Protein AF-A0A8I2Z084-F1 (afdb_monomer)

InterPro domains:
  IPR010301 Ribosomal RNA processing protein 1 [PF05997]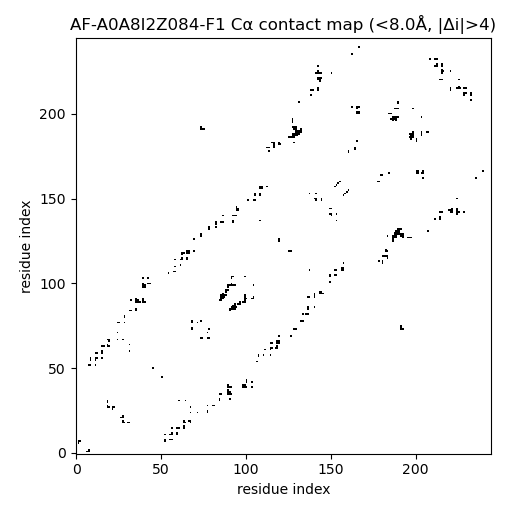 (1-164)
  IPR010301 Ribosomal RNA processing protein 1 [PTHR13026] (1-162)

Mean predicted aligned error: 5.3 Å

Secondary structure (DSSP, 8-state):
----HHHHHHHHHHHHHHHHH-S-HHHHHHHHHHHHHHHHHHGGGS-GGGHHHHHHHHHHHHHHHHHHHHHTTT-HHHHHHHHHHHHSTTSTT-SS-TTS-HHHHHHHHHHHHHHHHHHHHTSSS---EEHHHHHHHHHHHHHH-S-HHHHHHHIIIIIHHHHHHHH--S--TTT--S---HHHHHTEESSSS-SSSPPPHHHHHHHHHHHHHHHHHSTTS-HHHHHHHHHHHHHHHHHHHHHH-

Sequence (245 aa):
MSDKPRVQQDLAQELAELLLTITSIPSSLSFLKGFWITTVREWNGIDRLRMDKYYMLVRRFVNASFRLLIRAQWDNSALQNYTSILTSEGGPLCPTDIRVPAGLTFHLAEIYLEELEKAVSASDSPVLTPILGLLSPFISLAAHTPMNTTYKHLEESLFRPLLAGLRSRTSNPARASGHEYPIVLSNACADAPDAGSPMAPSTLREAMLQKLFAIASAEDTRDSNRRKMYALYKTALEEDEDYVG

Organism: NCBI:txid495285

Foldseek 3Di:
DDPDPVVLLVVLLVVLCVLVVDPDLVVSLVVLLVVLLVCLQCVVVDDPVRVVSVLSSLLNNLLSLLLSCVVVLVDVVSLVSNLCSQQPASHLLPQPHPSNDLVSLLSCLQRNLVSNLVNQVPDPDQHQAQVQSSCVSVLLSLQRHPDPVSVVSNVVRHVVLLLVLLLDDDDDPPPSPGDRSPSCQLRYDNHRPPPVGRDRSVVNSVSNLVVLLVSLPDPNGDPVSSVVSVVSSVVSVVVNVVVVD

Solvent-accessible surface area (backbone atoms only — not comparable to full-atom values): 13439 Å² total; per-residue (Å²): 140,73,89,50,68,67,61,46,52,52,50,27,43,58,62,21,47,52,48,66,71,43,84,50,65,71,57,22,53,53,51,51,40,52,50,36,36,49,47,35,71,47,52,87,75,56,53,77,96,55,42,68,62,53,54,49,30,51,52,34,40,53,23,41,49,44,44,46,37,56,76,52,66,46,35,64,69,59,52,51,50,52,41,45,43,35,40,35,87,49,12,60,42,21,52,83,43,86,68,44,51,66,70,58,38,50,52,48,49,61,44,48,64,60,32,44,30,54,35,57,70,70,44,98,55,94,60,71,34,31,50,55,57,72,42,42,45,58,55,52,25,44,31,49,42,85,46,68,67,59,39,51,48,45,42,64,56,39,49,50,49,51,55,53,57,37,69,64,87,76,98,54,80,90,72,59,93,56,91,78,49,66,68,46,55,64,22,20,29,62,48,59,74,82,74,87,61,56,42,57,41,63,60,48,43,51,52,50,47,51,50,50,49,55,52,34,69,36,90,82,28,36,71,79,34,23,56,51,45,50,47,53,47,50,52,57,50,54,57,50,55,70,70,76,108

Structure (mmCIF, N/CA/C/O backbone):
data_AF-A0A8I2Z084-F1
#
_entry.id   AF-A0A8I2Z084-F1
#
loop_
_atom_site.group_PDB
_atom_site.id
_atom_site.type_symbol
_atom_site.label_atom_id
_atom_site.label_alt_id
_atom_site.label_comp_id
_atom_site.label_asym_id
_atom_site.label_entity_id
_atom_site.label_seq_id
_atom_site.pdbx_PDB_ins_code
_atom_site.Cartn_x
_atom_site.Cartn_y
_atom_site.Cartn_z
_atom_site.occupancy
_atom_site.B_iso_or_equiv
_atom_site.auth_seq_id
_atom_site.auth_comp_id
_atom_site.auth_asym_id
_atom_site.auth_atom_id
_atom_site.pdbx_PDB_model_num
ATOM 1 N N . MET A 1 1 ? 2.719 0.430 -30.398 1.00 62.41 1 MET A N 1
ATOM 2 C CA . MET A 1 1 ? 2.810 1.439 -29.318 1.00 62.41 1 MET A CA 1
ATOM 3 C C . MET A 1 1 ? 2.103 2.694 -29.806 1.00 62.41 1 MET A C 1
ATOM 5 O O . MET A 1 1 ? 2.402 3.117 -30.911 1.00 62.41 1 MET A O 1
ATOM 9 N N . SER A 1 2 ? 1.123 3.210 -29.060 1.00 68.25 2 SER A N 1
ATOM 10 C CA . SER A 1 2 ? 0.393 4.442 -29.402 1.00 68.25 2 SER A CA 1
ATOM 11 C C . SER A 1 2 ? 0.843 5.567 -28.476 1.00 68.25 2 SER A C 1
ATOM 13 O O . SER A 1 2 ? 0.929 5.350 -27.267 1.00 68.25 2 SER A O 1
ATOM 15 N N . ASP A 1 3 ? 1.104 6.753 -29.020 1.00 79.00 3 ASP A N 1
ATOM 16 C CA . ASP A 1 3 ? 1.516 7.939 -28.250 1.00 79.00 3 ASP A CA 1
ATOM 17 C C . ASP A 1 3 ? 0.330 8.807 -27.807 1.00 79.00 3 ASP A C 1
ATOM 19 O O . ASP A 1 3 ? 0.498 9.799 -27.103 1.00 79.00 3 ASP A O 1
ATOM 23 N N . LYS A 1 4 ? -0.897 8.434 -28.192 1.00 86.38 4 LYS A N 1
ATOM 24 C CA . LYS A 1 4 ? -2.109 9.169 -27.814 1.00 86.38 4 LYS A CA 1
ATOM 25 C C . LYS A 1 4 ? -2.469 8.870 -26.349 1.00 86.38 4 LYS A C 1
ATOM 27 O O . LYS A 1 4 ? -2.766 7.707 -26.060 1.00 86.38 4 LYS A O 1
ATOM 32 N N . PRO A 1 5 ? -2.550 9.877 -25.452 1.00 86.31 5 PRO A N 1
ATOM 33 C CA . PRO A 1 5 ? -2.782 9.656 -24.020 1.00 86.31 5 PRO A CA 1
ATOM 34 C C . PRO A 1 5 ? -4.029 8.825 -23.707 1.00 86.31 5 PRO A C 1
ATOM 36 O O . PRO A 1 5 ? -3.972 7.897 -22.908 1.00 86.31 5 PRO A O 1
ATOM 39 N N . ARG A 1 6 ? -5.145 9.093 -24.397 1.00 88.19 6 ARG A N 1
ATOM 40 C CA . ARG A 1 6 ? -6.396 8.344 -24.211 1.00 88.19 6 ARG A CA 1
ATOM 41 C C . ARG A 1 6 ? -6.241 6.856 -24.536 1.00 88.19 6 ARG A C 1
ATOM 43 O O . ARG A 1 6 ? -6.618 6.018 -23.735 1.00 88.19 6 ARG A O 1
ATOM 50 N N . VAL A 1 7 ? -5.593 6.534 -25.656 1.00 90.19 7 VAL A N 1
ATOM 51 C CA . VAL A 1 7 ? -5.351 5.138 -26.065 1.00 90.19 7 VAL A CA 1
ATOM 52 C C . VAL A 1 7 ? -4.452 4.417 -25.057 1.00 90.19 7 VAL A C 1
ATOM 54 O O . VAL A 1 7 ? -4.626 3.229 -24.814 1.00 90.19 7 VAL A O 1
ATOM 57 N N . GLN A 1 8 ? -3.490 5.122 -24.455 1.00 89.50 8 GLN A N 1
ATOM 58 C CA . GLN A 1 8 ? -2.640 4.554 -23.406 1.00 89.50 8 GLN A CA 1
ATOM 59 C C . GLN A 1 8 ? -3.424 4.273 -22.118 1.00 89.50 8 GLN A C 1
ATOM 61 O O . GLN A 1 8 ? -3.192 3.244 -21.488 1.00 89.50 8 GLN A O 1
ATOM 66 N N . GLN A 1 9 ? -4.350 5.158 -21.738 1.00 90.81 9 GLN A N 1
ATOM 67 C CA . GLN A 1 9 ? -5.232 4.953 -20.585 1.00 90.81 9 GLN A CA 1
ATOM 68 C C . GLN A 1 9 ? -6.208 3.795 -20.814 1.00 90.81 9 GLN A C 1
ATOM 70 O O . GLN A 1 9 ? -6.360 2.965 -19.920 1.00 90.81 9 GLN A O 1
ATOM 75 N N . ASP A 1 10 ? -6.808 3.713 -22.004 1.00 93.25 10 ASP A N 1
ATOM 76 C CA . ASP A 1 10 ? -7.718 2.628 -22.387 1.00 93.25 10 ASP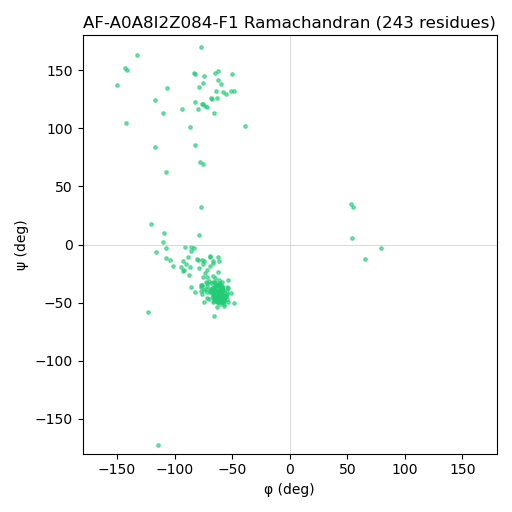 A CA 1
ATOM 77 C C . ASP A 1 10 ? -6.979 1.280 -22.364 1.00 93.25 10 ASP A C 1
ATOM 79 O O . ASP A 1 10 ? -7.427 0.337 -21.718 1.00 93.25 10 ASP A O 1
ATOM 83 N N . LEU A 1 11 ? -5.775 1.209 -22.944 1.00 93.94 11 LEU A N 1
ATOM 84 C CA . LEU A 1 11 ? -4.952 -0.002 -22.901 1.00 93.94 11 LEU A CA 1
ATOM 85 C C . LEU A 1 11 ? -4.554 -0.392 -21.468 1.00 93.94 11 LEU A C 1
ATOM 87 O O . LEU A 1 11 ? -4.575 -1.568 -21.117 1.00 93.94 11 LEU A O 1
ATOM 91 N N . ALA A 1 12 ? -4.175 0.575 -20.627 1.00 95.75 12 ALA A N 1
ATOM 92 C CA . ALA A 1 12 ? -3.860 0.302 -19.225 1.00 95.75 12 ALA A CA 1
ATOM 93 C C . ALA A 1 12 ? -5.077 -0.256 -18.469 1.00 95.75 12 ALA A C 1
ATOM 95 O O . ALA A 1 12 ? -4.914 -1.149 -17.636 1.00 95.75 12 ALA A O 1
ATOM 96 N N . GLN A 1 13 ? -6.280 0.243 -18.777 1.00 96.25 13 GLN A N 1
ATOM 97 C CA . GLN A 1 13 ? -7.529 -0.295 -18.246 1.00 96.25 13 GLN A CA 1
ATOM 98 C C . GLN A 1 13 ? -7.742 -1.734 -18.719 1.00 96.25 13 GLN A C 1
ATOM 100 O O . GLN A 1 13 ? -7.905 -2.617 -17.886 1.00 96.25 13 GLN A O 1
ATOM 105 N N . GLU A 1 14 ? -7.689 -1.984 -20.029 1.00 96.81 14 GLU A N 1
ATOM 106 C CA . GLU A 1 14 ? -7.893 -3.314 -20.617 1.00 96.81 14 GLU A CA 1
ATOM 107 C C . GLU A 1 14 ? -6.947 -4.361 -20.016 1.00 96.81 14 GLU A C 1
ATOM 109 O O . GLU A 1 14 ? -7.381 -5.452 -19.648 1.00 96.81 14 GLU A O 1
ATOM 114 N N . LEU A 1 15 ? -5.664 -4.018 -19.854 1.00 97.31 15 LEU A N 1
ATOM 115 C CA . LEU A 1 15 ? -4.673 -4.912 -19.254 1.00 97.31 15 LEU A CA 1
ATOM 116 C C . LEU A 1 15 ? -4.980 -5.228 -17.787 1.00 97.31 15 LEU A C 1
ATOM 118 O O . LEU A 1 15 ? -4.814 -6.372 -17.368 1.00 97.31 15 LEU A O 1
ATOM 122 N N . ALA A 1 16 ? -5.418 -4.239 -17.007 1.00 97.62 16 ALA A N 1
ATOM 123 C CA . ALA A 1 16 ? -5.767 -4.446 -15.606 1.00 97.62 16 ALA A CA 1
ATOM 124 C C . ALA A 1 16 ? -7.073 -5.245 -15.442 1.00 97.62 16 ALA A C 1
ATOM 126 O O . ALA A 1 16 ? -7.165 -6.083 -14.547 1.00 97.62 16 ALA A O 1
ATOM 127 N N . GLU A 1 17 ? -8.059 -5.050 -16.327 1.00 97.38 17 GLU A N 1
ATOM 128 C CA . GLU A 1 17 ? -9.327 -5.798 -16.320 1.00 97.38 17 GLU A CA 1
ATOM 129 C C . GLU A 1 17 ? -9.133 -7.301 -16.556 1.00 97.38 17 GLU A C 1
ATOM 131 O O . GLU A 1 17 ? -9.947 -8.094 -16.083 1.00 97.38 17 GLU A O 1
ATOM 136 N N . LEU A 1 18 ? -8.032 -7.731 -17.189 1.00 97.25 18 LEU A N 1
ATOM 137 C CA . LEU A 1 18 ? -7.688 -9.158 -17.300 1.00 97.25 18 LEU A CA 1
ATOM 138 C C . LEU A 1 18 ? -7.648 -9.859 -15.933 1.00 97.25 18 LEU A C 1
ATOM 140 O O . LEU A 1 18 ? -7.973 -11.039 -15.826 1.00 97.25 18 LEU A O 1
ATOM 144 N N . LEU A 1 19 ? -7.301 -9.130 -14.869 1.00 96.62 19 LEU A N 1
ATOM 145 C CA . LEU A 1 19 ? -7.317 -9.659 -13.509 1.00 96.62 19 LEU A CA 1
ATOM 146 C C . LEU A 1 19 ? -8.727 -10.092 -13.070 1.00 96.62 19 LEU A C 1
ATOM 148 O O . LEU A 1 19 ? -8.883 -11.065 -12.325 1.00 96.62 19 LEU A O 1
ATOM 152 N N . LEU A 1 20 ? -9.744 -9.370 -13.542 1.00 97.06 20 LEU A N 1
ATOM 153 C CA . LEU A 1 20 ? -11.151 -9.551 -13.201 1.00 97.06 20 LEU A CA 1
ATOM 154 C C . LEU A 1 20 ? -11.877 -10.484 -14.178 1.00 97.06 20 LEU A C 1
ATOM 156 O O . LEU A 1 20 ? -12.860 -11.109 -13.783 1.00 97.06 20 LEU A O 1
ATOM 160 N N . THR A 1 21 ? -11.390 -10.661 -15.409 1.00 97.31 21 THR A N 1
ATOM 161 C CA . THR A 1 21 ? -11.960 -11.648 -16.347 1.00 97.31 21 THR A CA 1
ATOM 162 C C . THR A 1 21 ? -11.638 -13.091 -15.956 1.00 97.31 21 THR A C 1
ATOM 164 O O . THR A 1 21 ? -12.423 -13.998 -16.237 1.00 97.31 21 THR A O 1
ATOM 167 N N . ILE A 1 22 ? -10.517 -13.323 -15.265 1.00 96.94 22 ILE A N 1
ATOM 168 C CA . ILE A 1 22 ? -10.177 -14.630 -14.695 1.00 96.94 22 ILE A CA 1
ATOM 169 C C . ILE A 1 22 ? -11.166 -14.956 -13.562 1.00 96.94 22 ILE A C 1
ATOM 171 O O . ILE A 1 22 ? -11.328 -14.182 -12.617 1.00 96.94 22 ILE A O 1
ATOM 175 N N . THR A 1 23 ? -11.832 -16.110 -13.644 1.00 94.75 23 THR A N 1
ATOM 176 C CA . THR A 1 23 ? -12.874 -16.528 -12.686 1.00 94.75 23 THR A CA 1
ATOM 177 C C . THR A 1 23 ? -12.303 -17.031 -11.359 1.00 94.75 23 THR A C 1
ATOM 179 O O . THR A 1 23 ? -12.864 -16.777 -10.298 1.00 94.75 23 THR A O 1
ATOM 182 N N . SER A 1 24 ? -11.169 -17.730 -11.410 1.00 97.44 24 SER A N 1
ATOM 183 C CA . SER A 1 24 ? -10.479 -18.284 -10.243 1.00 97.44 24 SER A CA 1
ATOM 184 C C . SER A 1 24 ? -9.665 -17.205 -9.522 1.00 97.44 24 SER A C 1
ATOM 186 O O . SER A 1 24 ? -8.684 -16.703 -10.072 1.00 97.44 24 SER A O 1
ATOM 188 N N . ILE A 1 25 ? -10.019 -16.892 -8.268 1.00 97.44 25 ILE A N 1
ATOM 189 C CA . ILE A 1 25 ? -9.275 -15.932 -7.430 1.00 97.44 25 ILE A CA 1
ATOM 190 C C . ILE A 1 25 ? -7.780 -16.303 -7.307 1.00 97.44 25 ILE A C 1
ATOM 192 O O . ILE A 1 25 ? -6.945 -15.430 -7.559 1.00 97.44 25 ILE A O 1
ATOM 196 N N . PRO A 1 26 ? -7.386 -17.566 -7.025 1.00 97.81 26 PRO A N 1
ATOM 197 C CA . PRO A 1 26 ? -5.971 -17.954 -7.004 1.00 97.81 26 PRO A CA 1
ATOM 198 C C . PRO A 1 26 ? -5.240 -17.719 -8.333 1.00 97.81 26 PRO A C 1
ATOM 200 O O . PRO A 1 26 ? -4.069 -17.328 -8.346 1.00 97.81 26 PRO A O 1
ATOM 203 N N . SER A 1 27 ? -5.923 -17.934 -9.461 1.00 98.31 27 SER A N 1
ATOM 204 C CA . SER A 1 27 ? -5.356 -17.709 -10.793 1.00 98.31 27 SER A CA 1
ATOM 205 C C . SER A 1 27 ? -5.200 -16.215 -11.089 1.00 98.31 27 SER A C 1
ATOM 207 O O . SER A 1 27 ? -4.147 -15.813 -11.582 1.00 98.31 27 SER A O 1
ATOM 209 N N . SER A 1 28 ? -6.180 -15.383 -10.716 1.00 98.50 28 SER A N 1
ATOM 210 C CA . SER A 1 28 ? -6.062 -13.920 -10.779 1.00 98.50 28 SER A CA 1
ATOM 211 C C . SER A 1 28 ? -4.876 -13.428 -9.946 1.00 98.50 28 SER A C 1
ATOM 213 O O . SER A 1 28 ? -4.039 -12.678 -10.439 1.00 98.50 28 SER A O 1
ATOM 215 N N . LEU A 1 29 ? -4.733 -13.898 -8.703 1.00 98.50 29 LEU A N 1
ATOM 216 C CA . LEU A 1 29 ? -3.612 -13.516 -7.836 1.00 98.50 29 LEU A CA 1
ATOM 217 C C . LEU A 1 29 ? -2.257 -13.981 -8.396 1.00 98.50 29 LEU A C 1
ATOM 219 O O . LEU A 1 29 ? -1.272 -13.251 -8.317 1.00 98.50 29 LEU A O 1
ATOM 223 N N . SER A 1 30 ? -2.202 -15.146 -9.044 1.00 98.44 30 SER A N 1
ATOM 224 C CA . SER A 1 30 ? -0.991 -15.609 -9.738 1.00 98.44 30 SER A CA 1
ATOM 225 C C . SER A 1 30 ? -0.627 -14.714 -10.929 1.00 98.44 30 SER A C 1
ATOM 227 O O . SER A 1 30 ? 0.546 -14.399 -11.130 1.00 98.44 30 SER A O 1
ATOM 229 N N . PHE A 1 31 ? -1.623 -14.251 -11.690 1.00 98.56 31 PHE A N 1
ATOM 230 C CA . PHE A 1 31 ? -1.423 -13.272 -12.760 1.00 98.56 31 PHE A CA 1
ATOM 231 C C . PHE A 1 31 ? -0.908 -11.934 -12.208 1.00 98.56 31 PHE A C 1
ATOM 233 O O . PHE A 1 31 ? 0.080 -11.397 -12.711 1.00 98.56 31 PHE A O 1
ATOM 240 N N . LEU A 1 32 ? -1.501 -11.445 -11.113 1.00 98.75 32 LEU A N 1
ATOM 241 C CA . LEU A 1 32 ? -1.048 -10.242 -10.413 1.00 98.75 32 LEU A CA 1
ATOM 242 C C . LEU A 1 32 ? 0.401 -10.370 -9.920 1.00 98.75 32 LEU A C 1
ATOM 244 O O . LEU A 1 32 ? 1.187 -9.433 -10.052 1.00 98.75 32 LEU A O 1
ATOM 248 N N . LYS A 1 33 ? 0.783 -11.539 -9.397 1.00 98.69 33 LYS A N 1
ATOM 249 C CA . LYS A 1 33 ? 2.169 -11.824 -9.011 1.00 98.69 33 LYS A CA 1
ATOM 250 C C . LYS A 1 33 ? 3.123 -11.678 -10.197 1.00 98.69 33 LYS A C 1
ATOM 252 O O . LYS A 1 33 ? 4.157 -11.026 -10.076 1.00 98.69 33 LYS A O 1
ATOM 257 N N . GLY A 1 34 ? 2.762 -12.239 -11.353 1.00 98.56 34 GLY A N 1
ATOM 258 C CA . GLY A 1 34 ? 3.532 -12.092 -12.590 1.00 98.56 34 GLY A CA 1
ATOM 259 C C . GLY A 1 34 ? 3.670 -10.633 -13.037 1.00 98.56 34 GLY A C 1
ATOM 260 O O . GLY A 1 34 ? 4.760 -10.216 -13.442 1.00 98.56 34 GLY A O 1
ATOM 261 N N . PHE A 1 35 ? 2.600 -9.843 -12.906 1.00 98.62 35 PHE A N 1
ATOM 262 C CA . PHE A 1 35 ? 2.627 -8.403 -13.169 1.00 98.62 35 PHE A CA 1
ATOM 263 C C . PHE A 1 35 ? 3.642 -7.677 -12.278 1.00 98.62 35 PHE A C 1
ATOM 265 O O . PHE A 1 35 ? 4.474 -6.932 -12.799 1.00 98.62 35 PHE A O 1
ATOM 272 N N . TRP A 1 36 ? 3.626 -7.912 -10.963 1.00 98.62 36 TRP A N 1
ATOM 273 C CA . TRP A 1 36 ? 4.543 -7.236 -10.040 1.00 98.62 36 TRP A CA 1
ATOM 274 C C . TRP A 1 36 ? 6.000 -7.628 -10.259 1.00 98.62 36 TRP A C 1
ATOM 276 O O . TRP A 1 36 ? 6.835 -6.737 -10.393 1.00 98.62 36 TRP A O 1
ATOM 286 N N . ILE A 1 37 ? 6.286 -8.925 -10.420 1.00 98.44 37 ILE A N 1
ATOM 287 C CA . ILE A 1 37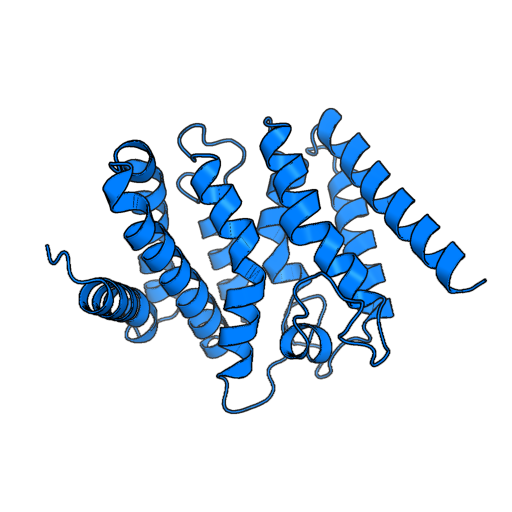 ? 7.639 -9.415 -10.731 1.00 98.44 37 ILE A CA 1
ATOM 288 C C . ILE A 1 37 ? 8.170 -8.749 -12.005 1.00 98.44 37 ILE A C 1
ATOM 290 O O . ILE A 1 37 ? 9.310 -8.285 -12.047 1.00 98.44 37 ILE A O 1
ATOM 294 N N . THR A 1 38 ? 7.339 -8.677 -13.048 1.00 98.25 38 THR A N 1
ATOM 295 C CA . THR A 1 38 ? 7.720 -8.047 -14.318 1.00 98.25 38 THR A CA 1
ATOM 296 C C . THR A 1 38 ? 7.932 -6.547 -14.146 1.00 98.25 38 THR A C 1
ATOM 298 O O . THR A 1 38 ? 8.933 -6.013 -14.613 1.00 98.25 38 THR A O 1
ATOM 301 N N . THR A 1 39 ? 7.026 -5.870 -13.441 1.00 98.19 39 THR A N 1
ATOM 302 C CA . THR A 1 39 ? 7.110 -4.428 -13.194 1.00 98.19 39 THR A CA 1
ATOM 303 C C . THR A 1 39 ? 8.387 -4.093 -12.438 1.00 98.19 39 THR A C 1
ATOM 305 O O . THR A 1 39 ? 9.157 -3.275 -12.922 1.00 98.19 39 THR A O 1
ATOM 308 N N . VAL A 1 40 ? 8.673 -4.772 -11.323 1.00 97.88 40 VAL A N 1
ATOM 309 C CA . VAL A 1 40 ? 9.899 -4.568 -10.534 1.00 97.88 40 VAL A CA 1
ATOM 310 C C . VAL A 1 40 ? 11.151 -4.789 -11.383 1.00 97.88 40 VAL A C 1
ATOM 312 O O . VAL A 1 40 ? 12.061 -3.963 -11.348 1.00 97.88 40 VAL A O 1
ATOM 315 N N . ARG A 1 41 ? 11.191 -5.865 -12.180 1.00 97.31 41 ARG A N 1
ATOM 316 C CA . ARG A 1 41 ? 12.349 -6.193 -13.024 1.00 97.31 41 ARG A CA 1
ATOM 317 C C . ARG A 1 41 ? 12.637 -5.123 -14.079 1.00 97.31 41 ARG A C 1
ATOM 319 O O . ARG A 1 41 ? 13.796 -4.779 -14.289 1.00 97.31 41 ARG A O 1
ATOM 326 N N . GLU A 1 42 ? 11.603 -4.622 -14.751 1.00 96.75 42 GLU A N 1
ATOM 327 C CA . GLU A 1 42 ? 11.757 -3.729 -15.908 1.00 96.75 42 GLU A CA 1
ATOM 328 C C . GLU A 1 42 ? 11.791 -2.241 -15.538 1.00 96.75 42 GLU A C 1
ATOM 330 O O . GLU A 1 42 ? 12.227 -1.421 -16.343 1.00 96.75 42 GLU A O 1
ATOM 335 N N . TRP A 1 43 ? 11.347 -1.867 -14.335 1.00 96.50 43 TRP A N 1
ATOM 336 C CA . TRP A 1 43 ? 11.077 -0.473 -13.971 1.00 96.50 43 TRP A CA 1
ATOM 337 C C . TRP A 1 43 ? 12.260 0.480 -14.171 1.00 96.50 43 TRP A C 1
ATOM 339 O O . TRP A 1 43 ? 12.093 1.565 -14.723 1.00 96.50 43 TRP A O 1
ATOM 349 N N . ASN A 1 44 ? 13.471 0.068 -13.787 1.00 94.00 44 ASN A N 1
ATOM 350 C CA . ASN A 1 44 ? 14.680 0.885 -13.966 1.00 94.00 44 ASN A CA 1
ATOM 351 C C . ASN A 1 44 ? 15.098 1.039 -15.440 1.00 94.00 44 ASN A C 1
ATOM 353 O O . ASN A 1 44 ? 15.859 1.947 -15.764 1.00 94.00 44 ASN A O 1
ATOM 357 N N . GLY A 1 45 ? 14.617 0.164 -16.328 1.00 94.88 45 GLY A N 1
ATOM 358 C CA . GLY A 1 45 ? 14.835 0.242 -17.773 1.00 94.88 45 GLY A CA 1
ATOM 359 C C . GLY A 1 45 ? 13.826 1.134 -18.503 1.00 94.88 45 GLY A C 1
ATOM 360 O O . GLY A 1 45 ? 13.965 1.353 -19.708 1.00 94.88 45 GLY A O 1
ATOM 361 N N . ILE A 1 46 ? 12.808 1.654 -17.808 1.00 94.38 46 ILE A N 1
ATOM 362 C CA . ILE A 1 46 ? 11.792 2.512 -18.414 1.00 94.38 46 ILE A CA 1
ATOM 363 C C . ILE A 1 46 ? 12.378 3.904 -18.662 1.00 94.38 46 ILE A C 1
ATOM 365 O O . ILE A 1 46 ? 12.794 4.621 -17.755 1.00 94.38 46 ILE A O 1
ATOM 369 N N . ASP A 1 47 ? 12.358 4.309 -19.927 1.00 93.38 47 ASP A N 1
ATOM 370 C CA . ASP A 1 47 ? 12.719 5.660 -20.339 1.00 93.38 47 ASP A CA 1
ATOM 371 C C . ASP A 1 47 ? 11.824 6.727 -19.677 1.00 93.38 47 ASP A C 1
ATOM 373 O O . ASP A 1 47 ? 10.600 6.585 -19.614 1.00 93.38 47 ASP A O 1
ATOM 377 N N . ARG A 1 48 ? 12.424 7.840 -19.234 1.00 89.25 48 ARG A N 1
ATOM 378 C CA . ARG A 1 48 ? 11.734 8.871 -18.435 1.00 89.25 48 ARG A CA 1
ATOM 379 C C . ARG A 1 48 ? 10.519 9.475 -19.141 1.00 89.25 48 ARG A C 1
ATOM 381 O O . ARG A 1 48 ? 9.511 9.707 -18.485 1.00 89.25 48 ARG A O 1
ATOM 388 N N . LEU A 1 49 ? 10.576 9.670 -20.463 1.00 89.31 49 LEU A N 1
ATOM 389 C CA . LEU A 1 49 ? 9.459 10.216 -21.256 1.00 89.31 49 LEU A CA 1
ATOM 390 C C . LEU A 1 49 ? 8.271 9.247 -21.355 1.00 89.31 49 LEU A C 1
ATOM 392 O O . LEU A 1 49 ? 7.200 9.605 -21.838 1.00 89.31 49 LEU A O 1
ATOM 396 N N . ARG A 1 50 ? 8.467 7.996 -20.932 1.00 90.06 50 ARG A N 1
ATOM 397 C CA . ARG A 1 50 ? 7.471 6.928 -20.966 1.00 90.06 50 ARG A CA 1
ATOM 398 C C . ARG A 1 50 ? 6.931 6.585 -19.580 1.00 90.06 50 ARG A C 1
ATOM 400 O O . ARG A 1 50 ? 6.041 5.746 -19.514 1.00 90.06 50 ARG A O 1
ATOM 407 N N . MET A 1 51 ? 7.419 7.206 -18.506 1.00 92.19 51 MET A N 1
ATOM 408 C CA . MET A 1 51 ? 7.046 6.845 -17.133 1.00 92.19 51 MET A CA 1
ATOM 409 C C . MET A 1 51 ? 5.557 7.030 -16.840 1.00 92.19 51 MET A C 1
ATOM 411 O O . MET A 1 51 ? 4.955 6.152 -16.227 1.00 92.19 51 MET A O 1
ATOM 415 N N . ASP A 1 52 ? 4.937 8.101 -17.338 1.00 92.38 52 ASP A N 1
ATOM 416 C CA . ASP A 1 52 ? 3.544 8.443 -17.014 1.00 92.38 52 ASP A CA 1
ATOM 417 C C . ASP A 1 52 ? 2.553 7.321 -17.349 1.00 92.38 52 ASP A C 1
ATOM 419 O O . ASP A 1 52 ? 1.659 7.006 -16.560 1.00 92.38 52 ASP A O 1
ATOM 423 N N . LYS A 1 53 ? 2.738 6.639 -18.485 1.00 92.06 53 LYS A N 1
ATOM 424 C CA . LYS A 1 53 ? 1.878 5.502 -18.853 1.00 92.06 53 LYS A CA 1
ATOM 425 C C . LYS A 1 53 ? 2.100 4.275 -17.969 1.00 92.06 53 LYS A C 1
ATOM 427 O O . LYS A 1 53 ? 1.148 3.539 -17.733 1.00 92.06 53 LYS A O 1
ATOM 432 N N . TYR A 1 54 ? 3.310 4.052 -17.456 1.00 95.44 54 TYR A N 1
ATOM 433 C CA . TYR A 1 54 ? 3.569 2.949 -16.524 1.00 95.44 54 TYR A CA 1
ATOM 434 C C . TYR A 1 54 ? 3.072 3.275 -15.115 1.00 95.44 54 TYR A C 1
ATOM 436 O O . TYR A 1 54 ? 2.518 2.399 -14.458 1.00 95.44 54 TYR A O 1
ATOM 444 N N . TYR A 1 55 ? 3.146 4.538 -14.687 1.00 96.25 55 TYR A N 1
ATOM 445 C CA . TYR A 1 55 ? 2.467 4.995 -13.475 1.00 96.25 55 TYR A CA 1
ATOM 446 C C . TYR A 1 55 ? 0.951 4.796 -13.567 1.00 96.25 55 TYR A C 1
ATOM 448 O O . TYR A 1 55 ? 0.336 4.293 -12.621 1.00 96.25 55 TYR A O 1
ATOM 456 N N . MET A 1 56 ? 0.349 5.116 -14.718 1.00 96.12 56 MET A N 1
ATOM 457 C CA . MET A 1 56 ? -1.066 4.842 -14.974 1.00 96.12 56 MET A CA 1
ATOM 458 C C . MET A 1 56 ? -1.371 3.338 -14.977 1.00 96.12 56 MET A C 1
ATOM 460 O O . MET A 1 56 ? -2.361 2.919 -14.383 1.00 96.12 56 MET A O 1
ATOM 464 N N . LEU A 1 57 ? -0.516 2.515 -15.590 1.00 97.75 57 LEU A N 1
ATOM 465 C CA . LEU A 1 57 ? -0.666 1.058 -15.586 1.00 97.75 57 LEU A CA 1
ATOM 466 C C . LEU A 1 57 ? -0.674 0.496 -14.160 1.00 97.75 57 LEU A C 1
ATOM 468 O O . LEU A 1 57 ? -1.591 -0.239 -13.803 1.00 97.75 57 LEU A O 1
ATOM 472 N N . VAL A 1 58 ? 0.294 0.893 -13.327 1.00 98.44 58 VAL A N 1
ATOM 473 C CA . VAL A 1 58 ? 0.344 0.509 -11.908 1.00 98.44 58 VAL A CA 1
ATOM 474 C C . VAL A 1 58 ? -0.939 0.926 -11.196 1.00 98.44 58 VAL A C 1
ATOM 476 O O . VAL A 1 58 ? -1.551 0.108 -10.515 1.00 98.44 58 VAL A O 1
ATOM 479 N N . ARG A 1 59 ? -1.407 2.159 -11.418 1.00 98.50 59 ARG A N 1
ATOM 480 C CA . ARG A 1 59 ? -2.655 2.664 -10.832 1.00 98.50 59 ARG A CA 1
ATOM 481 C C . ARG A 1 59 ? -3.864 1.795 -11.198 1.00 98.50 59 ARG A C 1
ATOM 483 O O . ARG A 1 59 ? -4.647 1.443 -10.320 1.00 98.50 59 ARG A O 1
ATOM 490 N N . ARG A 1 60 ? -3.991 1.380 -12.465 1.00 98.50 60 ARG A N 1
ATOM 491 C CA . ARG A 1 60 ? -5.072 0.482 -12.912 1.00 98.50 60 ARG A CA 1
ATOM 492 C C . ARG A 1 60 ? -4.984 -0.910 -12.295 1.00 98.50 60 ARG A C 1
ATOM 494 O O . ARG A 1 60 ? -6.004 -1.426 -11.845 1.00 98.50 60 ARG A O 1
ATOM 501 N N . PHE A 1 61 ? -3.789 -1.489 -12.201 1.00 98.75 61 PHE A N 1
ATOM 502 C CA . PHE A 1 61 ? -3.596 -2.795 -11.562 1.00 98.75 61 PHE A CA 1
ATOM 503 C C . PHE A 1 61 ? -3.874 -2.770 -10.056 1.00 98.75 61 PHE A C 1
ATOM 505 O O . PHE A 1 61 ? -4.451 -3.723 -9.532 1.00 98.75 61 PHE A O 1
ATOM 512 N N . VAL A 1 62 ? -3.525 -1.686 -9.357 1.00 98.75 62 VAL A N 1
ATOM 513 C CA . VAL A 1 62 ? -3.854 -1.509 -7.933 1.00 98.75 62 VAL A CA 1
ATOM 514 C C . VAL A 1 62 ? -5.372 -1.477 -7.732 1.00 98.75 62 VAL A C 1
ATOM 516 O O . VAL A 1 62 ? -5.894 -2.262 -6.944 1.00 98.75 62 VAL A O 1
ATOM 519 N N . ASN A 1 63 ? -6.102 -0.669 -8.508 1.00 98.69 63 ASN A N 1
ATOM 520 C CA . ASN A 1 63 ? -7.566 -0.627 -8.436 1.00 98.69 63 ASN A CA 1
ATOM 521 C C . ASN A 1 63 ? -8.220 -1.978 -8.764 1.00 98.69 63 ASN A C 1
ATOM 523 O O . ASN A 1 63 ? -9.085 -2.450 -8.023 1.00 98.69 63 ASN A O 1
ATOM 527 N N . ALA A 1 64 ? -7.780 -2.632 -9.845 1.00 98.62 64 ALA A N 1
ATOM 528 C CA . ALA A 1 64 ? -8.274 -3.954 -10.219 1.00 98.62 64 ALA A CA 1
ATOM 529 C C . ALA A 1 64 ? -8.001 -4.993 -9.120 1.00 98.62 64 ALA A C 1
ATOM 531 O O . ALA A 1 64 ? -8.839 -5.860 -8.879 1.00 98.62 64 ALA A O 1
ATOM 532 N N . SER A 1 65 ? -6.873 -4.885 -8.409 1.00 98.69 65 SER A N 1
ATOM 533 C CA . SER A 1 65 ? -6.558 -5.759 -7.273 1.00 98.69 65 SER A CA 1
ATOM 534 C C . SER A 1 65 ? -7.551 -5.584 -6.126 1.00 98.69 65 SER A C 1
ATOM 536 O O . SER A 1 65 ? -8.022 -6.576 -5.576 1.00 98.69 65 SER A O 1
ATOM 538 N N . PHE A 1 66 ? -7.939 -4.350 -5.794 1.00 98.56 66 PHE A N 1
ATOM 539 C CA . PHE A 1 66 ? -8.971 -4.121 -4.779 1.00 98.56 66 PHE A CA 1
ATOM 540 C C . PHE A 1 66 ? -10.335 -4.640 -5.217 1.00 98.56 66 PHE A C 1
ATOM 542 O O . PHE A 1 66 ? -11.000 -5.317 -4.443 1.00 98.56 66 PHE A O 1
ATOM 549 N N . ARG A 1 67 ? -10.731 -4.417 -6.473 1.00 98.12 67 ARG A N 1
ATOM 550 C CA . ARG A 1 67 ? -11.976 -4.984 -7.019 1.00 98.12 67 ARG A CA 1
ATOM 551 C C . ARG A 1 67 ? -11.969 -6.515 -7.000 1.00 98.12 67 ARG A C 1
ATOM 553 O O . ARG A 1 67 ? -12.996 -7.125 -6.714 1.00 98.12 67 ARG A O 1
ATOM 560 N N . LEU A 1 68 ? -10.815 -7.144 -7.240 1.00 98.19 68 LEU A N 1
ATOM 561 C CA . LEU A 1 68 ? -10.642 -8.591 -7.108 1.00 98.19 68 LEU A CA 1
ATOM 562 C C . LEU A 1 68 ? -10.850 -9.048 -5.658 1.00 98.19 68 LEU A C 1
ATOM 564 O O . LEU A 1 68 ? -11.537 -10.043 -5.435 1.00 98.19 68 LEU A O 1
ATOM 568 N N . LEU A 1 69 ? -10.277 -8.332 -4.687 1.00 97.62 69 LEU A N 1
ATOM 569 C CA . LEU A 1 69 ? -10.424 -8.639 -3.263 1.00 97.62 69 LEU A CA 1
ATOM 570 C C . LEU A 1 69 ? -11.860 -8.407 -2.767 1.00 97.62 69 LEU A C 1
ATOM 572 O O . LEU A 1 69 ? -12.376 -9.244 -2.034 1.00 97.62 69 LEU A O 1
ATOM 576 N N . ILE A 1 70 ? -12.540 -7.355 -3.235 1.00 96.25 70 ILE A N 1
ATOM 577 C CA . ILE A 1 70 ? -13.973 -7.121 -2.989 1.00 96.25 70 ILE A CA 1
ATOM 578 C C . ILE A 1 70 ? -14.804 -8.279 -3.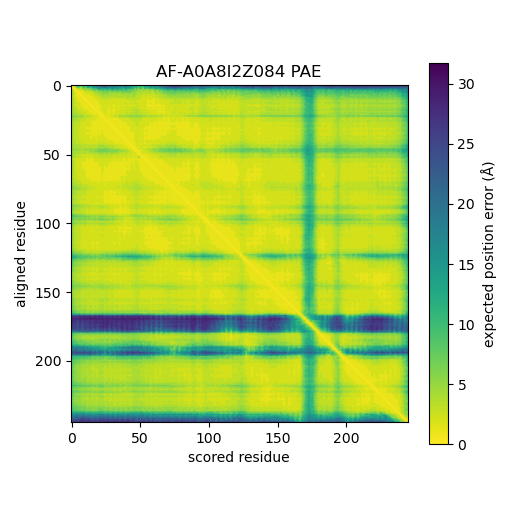554 1.00 96.25 70 ILE A C 1
ATOM 580 O O . ILE A 1 70 ? -15.668 -8.810 -2.861 1.00 96.25 70 ILE A O 1
ATOM 584 N N . ARG A 1 71 ? -14.517 -8.728 -4.785 1.00 95.31 71 ARG A N 1
ATOM 585 C CA . ARG A 1 71 ? -15.175 -9.901 -5.390 1.00 95.31 71 ARG A CA 1
ATOM 586 C C . ARG A 1 71 ? -14.935 -11.177 -4.580 1.00 95.31 71 ARG A C 1
ATOM 588 O O . ARG A 1 71 ? -15.823 -12.018 -4.500 1.00 95.31 71 ARG A O 1
ATOM 595 N N . ALA A 1 72 ? -13.754 -11.313 -3.983 1.00 95.50 72 ALA A N 1
ATOM 596 C CA . ALA A 1 72 ? -13.421 -12.386 -3.049 1.00 95.50 72 ALA A CA 1
ATOM 597 C C . ALA A 1 72 ? -13.977 -12.152 -1.631 1.00 95.50 72 ALA A C 1
ATOM 599 O O . ALA A 1 72 ? -13.616 -12.888 -0.720 1.00 95.50 72 ALA A O 1
ATOM 600 N N . GLN A 1 73 ? -14.812 -11.126 -1.432 1.00 94.06 73 GLN A N 1
ATOM 601 C CA . GLN A 1 73 ? -15.400 -10.741 -0.146 1.00 94.06 73 GLN A CA 1
ATOM 602 C C . GLN A 1 73 ? -14.363 -10.540 0.963 1.00 94.06 73 GLN A C 1
ATOM 604 O O . GLN A 1 73 ? -14.617 -10.844 2.124 1.00 94.06 73 GLN A O 1
ATOM 609 N N . TRP A 1 74 ? -13.185 -10.032 0.595 1.00 94.88 74 TRP A N 1
ATOM 610 C CA . TRP A 1 74 ? -12.055 -9.860 1.503 1.00 94.88 74 TRP A CA 1
ATOM 611 C C . TRP A 1 74 ? -11.635 -11.147 2.222 1.00 94.88 74 TRP A C 1
ATOM 613 O O . TRP A 1 74 ? -11.161 -11.090 3.355 1.00 94.88 74 TRP A O 1
ATOM 623 N N . ASP A 1 75 ? -11.790 -12.299 1.561 1.00 94.12 75 ASP A N 1
ATOM 624 C CA . ASP A 1 75 ? -11.366 -13.589 2.092 1.00 94.12 75 ASP A CA 1
ATOM 625 C C . ASP A 1 75 ? -9.930 -13.525 2.642 1.00 94.12 75 ASP A C 1
ATOM 627 O O . ASP A 1 75 ? -9.005 -13.021 1.992 1.00 94.12 75 ASP A O 1
ATOM 631 N N . ASN A 1 76 ? -9.746 -14.060 3.849 1.00 93.19 76 ASN A N 1
ATOM 632 C CA . ASN A 1 76 ? -8.476 -13.997 4.568 1.00 93.19 76 ASN A CA 1
ATOM 633 C C . ASN A 1 76 ? -7.330 -14.630 3.770 1.00 93.19 76 ASN A C 1
ATOM 635 O O . ASN A 1 76 ? -6.221 -14.093 3.759 1.00 93.19 76 ASN A O 1
ATOM 639 N N . SER A 1 77 ? -7.578 -15.737 3.063 1.00 95.44 77 SER A N 1
ATOM 640 C CA . SER A 1 77 ? -6.540 -16.388 2.259 1.00 95.44 77 SER A CA 1
ATOM 641 C C . SER A 1 77 ? -6.153 -15.540 1.041 1.00 95.44 77 SER A C 1
ATOM 643 O O . SER A 1 77 ? -4.968 -15.414 0.718 1.00 95.44 77 SER A O 1
ATOM 645 N N . ALA A 1 78 ? -7.130 -14.882 0.408 1.00 96.62 78 ALA A N 1
ATOM 646 C CA . ALA A 1 78 ? -6.896 -13.951 -0.690 1.00 96.62 78 ALA A CA 1
ATOM 647 C C . ALA A 1 78 ? -6.116 -12.710 -0.227 1.00 96.62 78 ALA A C 1
ATOM 649 O O . ALA A 1 78 ? -5.157 -12.318 -0.895 1.00 96.62 78 ALA A O 1
ATOM 650 N N . LEU A 1 79 ? -6.464 -12.133 0.930 1.00 96.31 79 LEU A N 1
ATOM 651 C CA . LEU A 1 79 ? -5.739 -11.013 1.541 1.00 96.31 79 LEU A CA 1
ATOM 652 C C . LEU A 1 79 ? -4.299 -11.383 1.907 1.00 96.31 79 LEU A C 1
ATOM 654 O O . LEU A 1 79 ? -3.375 -10.624 1.616 1.00 96.31 79 LEU A O 1
ATOM 658 N N . GLN A 1 80 ? -4.083 -12.554 2.508 1.00 96.38 80 GLN A N 1
ATOM 659 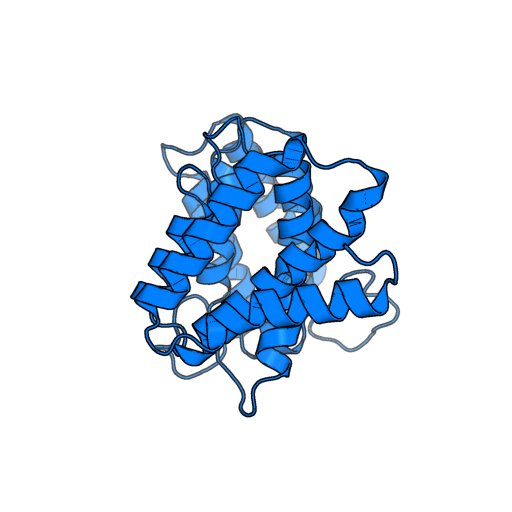C CA . GLN A 1 80 ? -2.743 -13.036 2.853 1.00 96.38 80 GLN A CA 1
ATOM 660 C C . GLN A 1 80 ? -1.882 -13.258 1.608 1.00 96.38 80 GLN A C 1
ATOM 662 O O . GLN A 1 80 ? -0.725 -12.837 1.575 1.00 96.38 80 GLN A O 1
ATOM 667 N N . ASN A 1 81 ? -2.445 -13.869 0.563 1.00 98.06 81 ASN A N 1
ATOM 668 C CA . ASN A 1 81 ? -1.740 -14.076 -0.698 1.00 98.06 81 ASN A CA 1
ATOM 669 C C . ASN A 1 81 ? -1.426 -12.737 -1.385 1.00 98.06 81 ASN A C 1
ATOM 671 O O . ASN A 1 81 ? -0.294 -12.513 -1.803 1.00 98.06 81 ASN A O 1
ATOM 675 N N . TYR A 1 82 ? -2.377 -11.800 -1.421 1.00 98.44 82 TYR A N 1
ATOM 676 C CA . TYR A 1 82 ? -2.140 -10.442 -1.918 1.00 98.44 82 TYR A CA 1
ATOM 677 C C . TYR A 1 82 ? -1.013 -9.730 -1.152 1.00 98.44 82 TYR A C 1
ATOM 679 O O . TYR A 1 82 ? -0.077 -9.217 -1.766 1.00 98.44 82 TYR A O 1
ATOM 687 N N . THR A 1 83 ? -1.042 -9.767 0.182 1.00 97.88 83 THR A N 1
ATOM 688 C CA . THR A 1 83 ? 0.027 -9.220 1.028 1.00 97.88 83 THR A CA 1
ATOM 689 C C . THR A 1 83 ? 1.372 -9.871 0.715 1.00 97.88 83 THR A C 1
ATOM 691 O O . THR A 1 83 ? 2.357 -9.159 0.528 1.00 97.88 83 THR A O 1
ATOM 694 N N . SER A 1 84 ? 1.419 -11.201 0.582 1.00 98.12 84 SER A N 1
ATOM 695 C CA . SER A 1 84 ? 2.635 -11.933 0.210 1.00 98.12 84 SER A CA 1
ATOM 696 C C . SER A 1 84 ? 3.157 -11.518 -1.167 1.00 98.12 84 SER A C 1
ATOM 698 O O . SER A 1 84 ? 4.362 -11.330 -1.320 1.00 98.12 84 SER A O 1
ATOM 700 N N . ILE A 1 85 ? 2.283 -11.315 -2.156 1.00 98.56 85 ILE A N 1
ATOM 701 C CA . ILE A 1 85 ? 2.668 -10.843 -3.494 1.00 98.56 85 ILE A CA 1
ATOM 702 C C . ILE A 1 85 ? 3.368 -9.482 -3.423 1.00 98.56 85 ILE A C 1
ATOM 704 O O . ILE A 1 85 ? 4.323 -9.253 -4.163 1.00 98.56 85 ILE A O 1
ATOM 708 N N . LEU A 1 86 ? 2.919 -8.586 -2.540 1.00 98.56 86 LEU A N 1
ATOM 709 C CA . LEU A 1 86 ? 3.516 -7.260 -2.413 1.00 98.56 86 LEU A CA 1
ATOM 710 C C . LEU A 1 86 ? 4.857 -7.262 -1.669 1.00 98.56 86 LEU A C 1
ATOM 712 O O . LEU A 1 86 ? 5.734 -6.471 -2.018 1.00 98.56 86 LEU A O 1
ATOM 716 N N . THR A 1 87 ? 5.018 -8.112 -0.651 1.00 97.94 87 THR A N 1
ATOM 717 C CA . THR A 1 87 ? 6.162 -8.067 0.281 1.00 97.94 87 THR A CA 1
ATOM 718 C C . THR A 1 87 ? 7.254 -9.102 0.011 1.00 97.94 87 THR A C 1
ATOM 720 O O . THR A 1 87 ? 8.377 -8.933 0.489 1.00 97.94 87 THR A O 1
ATOM 723 N N . SER A 1 88 ? 6.957 -10.167 -0.737 1.00 96.62 88 SER A N 1
ATOM 724 C CA . SER A 1 88 ? 7.940 -11.205 -1.084 1.00 96.62 88 SER A CA 1
ATOM 725 C C . SER A 1 88 ? 8.881 -10.741 -2.197 1.00 96.62 88 SER A C 1
ATOM 727 O O . SER A 1 88 ? 8.645 -9.720 -2.838 1.00 96.62 88 SER A O 1
ATOM 729 N N . GLU A 1 89 ? 9.938 -11.512 -2.458 1.00 95.69 89 GLU A N 1
ATOM 730 C CA . GLU A 1 89 ? 10.885 -11.238 -3.544 1.00 95.69 89 GLU A CA 1
ATOM 731 C C . GLU A 1 89 ? 10.169 -11.001 -4.892 1.00 95.69 89 GLU A C 1
ATOM 733 O O . GLU A 1 89 ? 9.276 -11.760 -5.282 1.00 95.69 89 GLU A O 1
ATOM 738 N N . GLY A 1 90 ? 10.556 -9.932 -5.599 1.00 94.94 90 GLY A N 1
ATOM 739 C CA . GLY A 1 90 ? 9.888 -9.469 -6.819 1.00 94.94 90 GLY A CA 1
ATOM 740 C C . GLY A 1 90 ? 8.599 -8.663 -6.596 1.00 94.94 90 GLY A C 1
ATOM 741 O O . GLY A 1 90 ? 8.023 -8.173 -7.566 1.00 94.94 90 GLY A O 1
ATOM 742 N N . GLY A 1 91 ? 8.150 -8.497 -5.351 1.00 98.12 91 GLY A N 1
ATOM 743 C CA . GLY A 1 91 ? 7.059 -7.603 -4.969 1.00 98.12 91 GLY A CA 1
ATOM 744 C C . GLY A 1 91 ? 7.526 -6.149 -4.780 1.00 98.12 91 GLY A C 1
ATOM 745 O O . GLY A 1 91 ? 8.654 -5.912 -4.345 1.00 98.12 91 GLY A O 1
ATOM 746 N N . PRO A 1 92 ? 6.676 -5.144 -5.070 1.00 98.06 92 PRO A N 1
ATOM 747 C CA . PRO A 1 92 ? 7.034 -3.718 -5.031 1.00 98.06 92 PRO A CA 1
ATOM 748 C C . PRO A 1 92 ? 7.300 -3.154 -3.624 1.00 98.06 92 PRO A C 1
ATOM 750 O O . PRO A 1 92 ? 7.736 -2.006 -3.500 1.00 98.06 92 PRO A O 1
ATOM 753 N N . LEU A 1 93 ? 7.000 -3.920 -2.571 1.00 98.25 93 LEU A N 1
ATOM 754 C CA . LEU A 1 93 ? 7.161 -3.536 -1.167 1.00 98.25 93 LEU A CA 1
ATOM 755 C C . LEU A 1 93 ? 8.115 -4.479 -0.416 1.00 98.25 93 LEU A C 1
ATOM 757 O O . LEU A 1 93 ? 8.105 -4.512 0.814 1.00 98.25 93 LEU A O 1
ATOM 761 N N . CYS A 1 94 ? 8.930 -5.261 -1.130 1.00 97.19 94 CYS A N 1
ATOM 762 C CA . CYS A 1 94 ? 9.906 -6.145 -0.504 1.00 97.19 94 CYS A CA 1
ATOM 763 C C . CYS A 1 94 ? 11.073 -5.336 0.100 1.00 97.19 94 CYS A C 1
ATOM 765 O O . CYS A 1 94 ? 11.795 -4.671 -0.644 1.00 97.19 94 CYS A O 1
ATOM 767 N N . PRO A 1 95 ? 11.307 -5.380 1.427 1.00 92.69 95 PRO A N 1
ATOM 768 C CA . PRO A 1 95 ? 12.336 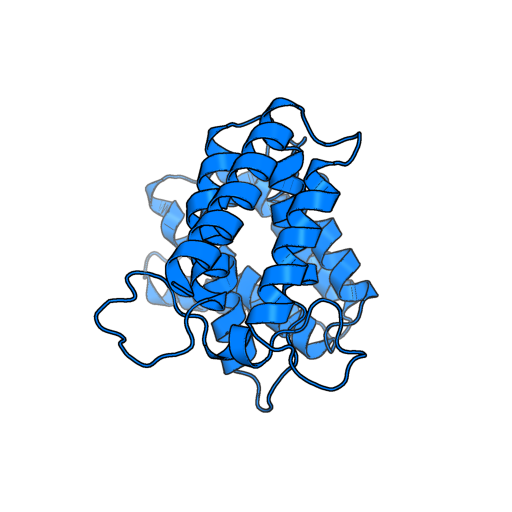-4.561 2.076 1.00 92.69 95 PRO A CA 1
ATOM 769 C C . PRO A 1 95 ? 13.771 -5.021 1.781 1.00 92.69 95 PRO A C 1
ATOM 771 O O . PRO A 1 95 ? 14.712 -4.246 1.956 1.00 92.69 95 PRO A O 1
ATOM 774 N N . THR A 1 96 ? 13.949 -6.283 1.387 1.00 92.06 96 THR A N 1
ATOM 775 C CA . THR A 1 96 ? 15.257 -6.928 1.196 1.00 92.06 96 THR A CA 1
ATOM 776 C C . THR A 1 96 ? 15.656 -7.068 -0.271 1.00 92.06 96 THR A C 1
ATOM 778 O O . THR A 1 96 ? 16.823 -7.340 -0.555 1.00 92.06 96 THR A O 1
ATOM 781 N N . ASP A 1 97 ? 14.730 -6.863 -1.208 1.00 92.56 97 ASP A N 1
ATOM 782 C CA . ASP A 1 97 ? 15.009 -6.962 -2.637 1.00 92.56 97 ASP A CA 1
ATOM 783 C C . ASP A 1 97 ? 15.541 -5.630 -3.182 1.00 92.56 97 ASP A C 1
ATOM 785 O O . ASP A 1 97 ? 14.796 -4.695 -3.470 1.00 92.56 97 ASP A O 1
ATOM 789 N N . ILE A 1 98 ? 16.860 -5.561 -3.368 1.00 90.75 98 ILE A N 1
ATOM 790 C CA . ILE A 1 98 ? 17.560 -4.368 -3.871 1.00 90.75 98 ILE A CA 1
ATOM 791 C C . ILE A 1 98 ? 17.137 -3.945 -5.285 1.00 90.75 98 ILE A C 1
ATOM 793 O O . ILE A 1 98 ? 17.487 -2.849 -5.723 1.00 90.75 98 ILE A O 1
ATOM 797 N N . ARG A 1 99 ? 16.431 -4.809 -6.027 1.00 92.69 99 ARG A N 1
ATOM 798 C CA . ARG A 1 99 ? 15.941 -4.498 -7.376 1.00 92.69 99 ARG A CA 1
ATOM 799 C C . ARG A 1 99 ? 14.689 -3.631 -7.333 1.00 92.69 99 ARG A C 1
ATOM 801 O O . ARG A 1 99 ? 14.400 -2.984 -8.334 1.00 92.69 99 ARG A O 1
ATOM 808 N N . VAL A 1 100 ? 13.970 -3.608 -6.207 1.00 95.56 100 VAL A N 1
ATOM 809 C CA . VAL A 1 100 ? 12.752 -2.812 -6.026 1.00 95.56 100 VAL A CA 1
ATOM 810 C C . VAL A 1 100 ? 13.104 -1.323 -6.064 1.00 95.56 100 VAL A C 1
ATOM 812 O O . VAL A 1 100 ? 13.785 -0.823 -5.165 1.00 95.56 100 VAL A O 1
ATOM 815 N N . PRO A 1 101 ? 12.654 -0.571 -7.083 1.00 93.75 101 PRO A N 1
ATOM 816 C CA . PRO A 1 101 ? 13.014 0.836 -7.188 1.00 93.75 101 PRO A CA 1
ATOM 817 C C . PRO A 1 101 ? 12.174 1.683 -6.242 1.00 93.75 101 PRO A C 1
ATOM 819 O O . PRO A 1 101 ? 10.949 1.575 -6.222 1.00 93.75 101 PRO A O 1
ATOM 822 N N . ALA A 1 102 ? 12.818 2.615 -5.539 1.00 94.75 102 ALA A N 1
ATOM 823 C CA . ALA A 1 102 ? 12.140 3.496 -4.589 1.00 94.75 102 ALA A CA 1
ATOM 824 C C . ALA A 1 102 ? 10.953 4.254 -5.214 1.00 94.75 102 ALA A C 1
ATOM 826 O O . ALA A 1 102 ? 9.895 4.338 -4.604 1.00 94.75 102 ALA A O 1
ATOM 827 N N . GLY A 1 103 ? 11.087 4.734 -6.458 1.00 95.69 103 GLY A N 1
ATOM 828 C CA . GLY A 1 103 ? 10.007 5.444 -7.154 1.00 95.69 103 GLY A CA 1
ATOM 829 C C . GLY A 1 103 ? 8.744 4.603 -7.381 1.00 95.69 103 GLY A C 1
ATOM 830 O O . GLY A 1 103 ? 7.646 5.149 -7.359 1.00 95.69 103 GLY A O 1
ATOM 831 N N . LEU A 1 104 ? 8.877 3.279 -7.538 1.00 97.44 104 LEU A N 1
ATOM 832 C CA . LEU A 1 104 ? 7.725 2.379 -7.636 1.00 97.44 104 LEU A CA 1
ATOM 833 C C . LEU A 1 104 ? 7.010 2.262 -6.286 1.00 97.44 104 LEU A C 1
ATOM 835 O O . LEU A 1 104 ? 5.790 2.388 -6.221 1.00 97.44 104 LEU A O 1
ATOM 839 N N . THR A 1 105 ? 7.772 2.063 -5.209 1.00 97.94 105 THR A N 1
ATOM 840 C CA . THR A 1 105 ? 7.248 2.013 -3.839 1.00 97.94 105 THR A CA 1
ATOM 841 C C . THR A 1 105 ? 6.548 3.320 -3.460 1.00 97.94 105 THR A C 1
ATOM 843 O O . THR A 1 105 ? 5.479 3.289 -2.856 1.00 97.94 105 THR A O 1
ATOM 846 N N . PHE A 1 106 ? 7.132 4.464 -3.824 1.00 97.88 106 PHE A N 1
ATOM 847 C CA . PHE A 1 106 ? 6.607 5.791 -3.489 1.00 97.88 106 PHE A CA 1
ATOM 848 C C . PHE A 1 106 ? 5.288 6.053 -4.202 1.00 97.88 106 PHE A C 1
ATOM 850 O O . PHE A 1 106 ? 4.300 6.368 -3.547 1.00 97.88 106 PHE A O 1
ATOM 857 N N . HIS A 1 107 ? 5.253 5.813 -5.516 1.00 98.12 107 HIS A N 1
ATOM 858 C CA . HIS A 1 107 ? 4.023 5.910 -6.299 1.00 98.12 107 HIS A CA 1
ATOM 859 C C . HIS A 1 107 ? 2.942 4.977 -5.758 1.00 98.12 107 HIS A C 1
ATOM 861 O O . HIS A 1 107 ? 1.790 5.374 -5.619 1.00 98.12 107 HIS A O 1
ATOM 867 N N . LEU A 1 108 ? 3.301 3.739 -5.404 1.00 98.31 108 LEU A N 1
ATOM 868 C CA . LEU A 1 108 ? 2.342 2.806 -4.824 1.00 98.31 108 LEU A CA 1
ATOM 869 C C . LEU A 1 108 ? 1.757 3.344 -3.510 1.00 98.31 108 LEU A C 1
ATOM 871 O O . LEU A 1 108 ? 0.545 3.288 -3.350 1.00 98.31 108 LEU A O 1
ATOM 875 N N . ALA A 1 109 ? 2.577 3.895 -2.610 1.00 97.81 109 ALA A N 1
ATOM 876 C CA . ALA A 1 109 ? 2.109 4.482 -1.352 1.00 97.81 109 ALA A CA 1
ATOM 877 C C . ALA A 1 109 ? 1.181 5.693 -1.564 1.00 97.81 109 ALA A C 1
ATOM 879 O O . ALA A 1 109 ? 0.163 5.798 -0.885 1.00 97.81 109 ALA A O 1
ATOM 880 N N . GLU A 1 110 ? 1.491 6.557 -2.535 1.00 96.19 110 GLU A N 1
ATOM 881 C CA . GLU A 1 110 ? 0.698 7.753 -2.858 1.00 96.19 110 GLU A CA 1
ATOM 882 C C . GLU A 1 110 ? -0.694 7.413 -3.398 1.00 96.19 110 GLU A C 1
ATOM 884 O O . GLU A 1 110 ? -1.674 8.070 -3.056 1.00 96.19 110 GLU A O 1
ATOM 889 N N . ILE A 1 111 ? -0.801 6.384 -4.243 1.00 97.06 111 ILE A N 1
ATOM 890 C CA . ILE A 1 111 ? -2.067 6.057 -4.915 1.00 97.06 111 ILE A CA 1
ATOM 891 C C . ILE A 1 111 ? -2.915 5.027 -4.163 1.00 97.06 111 ILE A C 1
ATOM 893 O O . ILE A 1 111 ? -4.075 4.838 -4.521 1.00 97.06 111 ILE A O 1
ATOM 897 N N . TYR A 1 112 ? -2.354 4.313 -3.180 1.00 97.94 112 TYR A N 1
ATOM 898 C CA . TYR A 1 112 ? -2.971 3.103 -2.622 1.00 97.94 112 TYR A CA 1
ATOM 899 C C . TYR A 1 112 ? -4.375 3.353 -2.065 1.00 97.94 112 TYR A C 1
ATOM 901 O O . TYR A 1 112 ? -5.328 2.683 -2.457 1.00 97.94 112 TYR A O 1
ATOM 909 N N . LEU A 1 113 ? -4.511 4.342 -1.178 1.00 95.62 113 LEU A N 1
ATOM 910 C CA . LEU A 1 113 ? -5.794 4.676 -0.558 1.00 95.62 113 LEU A CA 1
ATOM 911 C C . LEU A 1 113 ? -6.758 5.340 -1.548 1.00 95.62 113 LEU A C 1
ATOM 913 O O . LEU A 1 113 ? -7.956 5.085 -1.489 1.00 95.62 113 LEU A O 1
ATOM 917 N N . GLU A 1 114 ? -6.246 6.121 -2.502 1.00 96.00 114 GLU A N 1
ATOM 918 C CA . GLU A 1 114 ? -7.064 6.733 -3.554 1.00 96.00 114 GLU A CA 1
ATOM 919 C C . GLU A 1 114 ? -7.708 5.669 -4.457 1.00 96.00 114 GLU A C 1
ATOM 921 O O . GLU A 1 114 ? -8.891 5.747 -4.789 1.00 96.00 114 GLU A O 1
ATOM 926 N N . GLU A 1 115 ? -6.949 4.647 -4.852 1.00 97.94 115 GLU A N 1
ATOM 927 C CA . GLU A 1 115 ? -7.475 3.560 -5.677 1.00 97.94 115 GLU A CA 1
ATOM 928 C C . GLU A 1 115 ? -8.352 2.587 -4.883 1.00 97.94 115 GLU A C 1
ATOM 930 O O . GLU A 1 115 ? -9.271 2.007 -5.470 1.00 97.94 115 GLU A O 1
ATOM 935 N N . LEU A 1 116 ? -8.120 2.442 -3.573 1.00 97.06 116 LEU A N 1
ATOM 936 C CA . LEU A 1 116 ? -9.012 1.712 -2.670 1.00 97.06 116 LEU A CA 1
ATOM 937 C C . LEU A 1 116 ? -10.363 2.422 -2.548 1.00 97.06 116 LEU A C 1
ATOM 939 O O . LEU A 1 116 ? -11.394 1.785 -2.750 1.00 97.06 116 LEU A O 1
ATOM 943 N N . GLU A 1 117 ? -10.359 3.736 -2.305 1.00 95.12 117 GLU A N 1
ATOM 944 C CA . GLU A 1 117 ? -11.569 4.564 -2.249 1.00 95.12 117 GLU A CA 1
ATOM 945 C C . GLU A 1 117 ? -12.388 4.395 -3.530 1.00 95.12 117 GLU A C 1
ATOM 947 O O . GLU A 1 117 ? -13.572 4.070 -3.467 1.00 95.12 117 GLU A O 1
ATOM 952 N N . LYS A 1 118 ? -11.753 4.507 -4.705 1.00 96.25 118 LYS A N 1
ATOM 953 C CA . LYS A 1 118 ? -12.423 4.303 -6.001 1.00 96.25 118 LYS A CA 1
ATOM 954 C C . LYS A 1 118 ? -13.021 2.907 -6.152 1.00 96.25 118 LYS A C 1
ATOM 956 O O . LYS A 1 118 ? -14.124 2.778 -6.673 1.00 96.25 118 LYS A O 1
ATOM 961 N N . ALA A 1 119 ? -12.302 1.865 -5.734 1.00 96.81 119 ALA A N 1
ATOM 962 C CA . ALA A 1 119 ? -12.781 0.489 -5.833 1.00 96.81 119 ALA A CA 1
ATOM 963 C C . ALA A 1 119 ? -13.997 0.235 -4.929 1.00 96.81 119 ALA A C 1
ATOM 965 O O . ALA A 1 119 ? -14.962 -0.378 -5.379 1.00 96.81 119 ALA A O 1
ATOM 966 N N . VAL A 1 120 ? -13.970 0.734 -3.689 1.00 95.06 120 VAL A N 1
ATOM 967 C CA . VAL A 1 120 ? -15.090 0.605 -2.742 1.00 95.06 120 VAL A CA 1
ATOM 968 C C . VAL A 1 120 ? -16.284 1.449 -3.193 1.00 95.06 120 VAL A C 1
ATOM 970 O O . VAL A 1 120 ? -17.413 0.971 -3.166 1.00 95.06 120 VAL A O 1
ATOM 973 N N . SER A 1 121 ? -16.041 2.667 -3.684 1.00 94.12 121 SER A N 1
ATOM 974 C CA . SER A 1 121 ? -17.089 3.582 -4.169 1.00 94.12 121 SER A CA 1
ATOM 975 C C . SER A 1 121 ? -17.825 3.056 -5.400 1.00 94.12 121 SER A C 1
ATOM 977 O O . SER A 1 121 ? -18.979 3.404 -5.624 1.00 94.12 121 SER A O 1
ATOM 979 N N . ALA A 1 122 ? -17.154 2.242 -6.214 1.00 93.56 122 ALA A N 1
ATOM 980 C CA . ALA A 1 122 ? -17.727 1.635 -7.410 1.00 93.56 122 ALA A CA 1
ATOM 981 C C . ALA A 1 122 ? -18.527 0.349 -7.123 1.00 93.56 122 ALA A C 1
ATOM 983 O O . ALA A 1 122 ? -19.063 -0.241 -8.058 1.00 93.56 122 ALA A O 1
ATOM 984 N N . SER A 1 123 ? -18.577 -0.115 -5.870 1.00 90.38 123 SER A N 1
ATOM 985 C CA . SER A 1 123 ? -19.371 -1.282 -5.477 1.00 90.38 123 SER A CA 1
ATOM 986 C C . SER A 1 123 ? -20.860 -0.934 -5.403 1.00 90.38 123 SER A C 1
ATOM 988 O O . SER A 1 123 ? -21.234 0.092 -4.841 1.00 90.38 123 SER A O 1
ATOM 990 N N . ASP A 1 124 ? -21.722 -1.831 -5.889 1.00 86.00 124 ASP A N 1
ATOM 991 C CA . ASP A 1 124 ? -23.185 -1.662 -5.861 1.00 86.00 124 ASP A CA 1
ATOM 992 C C . ASP A 1 124 ? -23.774 -1.674 -4.439 1.00 86.00 124 ASP A C 1
ATOM 994 O O . ASP A 1 124 ? -24.942 -1.352 -4.223 1.00 86.00 124 ASP A O 1
ATOM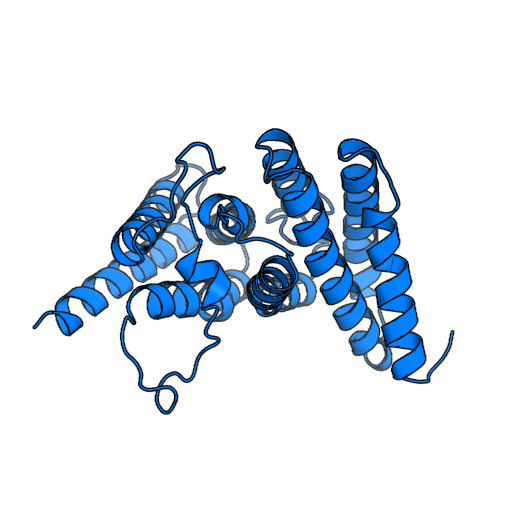 998 N N . SER A 1 125 ? -22.997 -2.104 -3.446 1.00 84.56 125 SER A N 1
ATOM 999 C CA . SER A 1 125 ? -23.410 -2.173 -2.044 1.00 84.56 125 SER A CA 1
ATOM 1000 C C . SER A 1 125 ? -22.264 -1.777 -1.115 1.00 84.56 125 SER A C 1
ATOM 1002 O O . SER A 1 125 ? -21.103 -2.021 -1.468 1.00 84.56 125 SER A O 1
ATOM 1004 N N . PRO A 1 126 ? -22.562 -1.205 0.072 1.00 84.25 126 PRO A N 1
ATOM 1005 C CA . PRO A 1 126 ? -21.545 -0.882 1.067 1.00 84.25 126 PRO A CA 1
ATOM 1006 C C . PRO A 1 126 ? -20.712 -2.113 1.423 1.00 84.25 126 PRO A C 1
ATOM 1008 O O . PRO A 1 126 ? -21.261 -3.170 1.739 1.00 84.25 126 PRO A O 1
ATOM 1011 N N . VAL A 1 127 ? -19.387 -1.973 1.374 1.00 89.88 127 VAL A N 1
ATOM 1012 C CA . VAL A 1 127 ? -18.452 -3.065 1.656 1.00 89.88 127 VAL A CA 1
ATOM 1013 C C . VAL A 1 127 ? -17.611 -2.714 2.875 1.00 89.88 127 VAL A C 1
ATOM 1015 O O . VAL A 1 127 ? -16.918 -1.696 2.883 1.00 89.88 127 VAL A O 1
ATOM 1018 N N . LEU A 1 128 ? -17.631 -3.584 3.888 1.00 92.06 128 LEU A N 1
ATOM 1019 C CA . LEU A 1 128 ? -16.720 -3.472 5.026 1.00 92.06 128 LEU A CA 1
ATOM 1020 C C . LEU A 1 128 ? -15.275 -3.630 4.553 1.00 92.06 128 LEU A C 1
ATOM 1022 O O . LEU A 1 128 ? -14.956 -4.600 3.870 1.00 92.06 128 LEU A O 1
ATOM 1026 N N . THR A 1 129 ? -14.419 -2.668 4.887 1.00 93.06 129 THR A N 1
ATOM 1027 C CA . THR A 1 129 ? -13.060 -2.569 4.341 1.00 93.06 129 THR A CA 1
ATOM 1028 C C . THR A 1 129 ? -12.014 -2.883 5.419 1.00 93.06 129 THR A C 1
ATOM 1030 O O . THR A 1 129 ? -11.856 -2.082 6.342 1.00 93.06 129 THR A O 1
ATOM 1033 N N . PRO A 1 130 ? -11.256 -3.995 5.313 1.00 93.94 130 PRO A N 1
ATOM 1034 C CA . PRO A 1 130 ? -10.281 -4.432 6.321 1.00 93.94 130 PRO A CA 1
ATOM 1035 C C . PRO A 1 130 ? -8.978 -3.623 6.237 1.00 93.94 130 PRO A C 1
ATOM 1037 O O . PRO A 1 130 ? -7.938 -4.097 5.769 1.00 93.94 130 PRO A O 1
ATOM 1040 N N . ILE A 1 131 ? -9.032 -2.354 6.639 1.00 92.88 131 ILE A N 1
ATOM 1041 C CA . ILE A 1 131 ? -7.984 -1.377 6.338 1.00 92.88 131 ILE A CA 1
ATOM 1042 C C . ILE A 1 131 ? -6.643 -1.723 6.999 1.00 92.88 131 ILE A C 1
ATOM 1044 O O . ILE A 1 131 ? -5.598 -1.534 6.377 1.00 92.88 131 ILE A O 1
ATOM 1048 N N . LEU A 1 132 ? -6.627 -2.294 8.213 1.00 92.25 132 LEU A N 1
ATOM 1049 C CA . LEU A 1 132 ? -5.358 -2.664 8.857 1.00 92.25 132 LEU A CA 1
ATOM 1050 C C . LEU A 1 132 ? -4.726 -3.883 8.190 1.00 92.25 132 LEU A C 1
ATOM 1052 O O . LEU A 1 132 ? -3.496 -3.984 8.158 1.00 92.25 132 LEU A O 1
ATOM 1056 N N . GLY A 1 133 ? -5.538 -4.807 7.676 1.00 93.38 133 GLY A N 1
ATOM 1057 C CA . GLY A 1 133 ? -5.076 -5.905 6.829 1.00 93.38 133 GLY A CA 1
ATOM 1058 C C . GLY A 1 133 ? -4.455 -5.379 5.535 1.00 93.38 133 GLY A C 1
ATOM 1059 O O . GLY A 1 133 ? -3.329 -5.730 5.200 1.00 93.38 133 GLY A O 1
ATOM 1060 N N . LEU A 1 134 ? -5.131 -4.451 4.856 1.00 96.12 134 LEU A N 1
ATOM 1061 C CA . LEU A 1 134 ? -4.653 -3.862 3.600 1.00 96.12 134 LEU A CA 1
ATOM 1062 C C . LEU A 1 134 ? -3.393 -3.000 3.761 1.00 96.12 134 LEU A C 1
ATOM 1064 O O . LEU A 1 134 ? -2.623 -2.875 2.810 1.00 96.12 134 LEU A O 1
ATOM 1068 N N . LEU A 1 135 ? -3.166 -2.413 4.938 1.00 96.12 135 LEU A N 1
ATOM 1069 C CA . LEU A 1 135 ? -1.978 -1.606 5.237 1.00 96.12 135 LEU A CA 1
ATOM 1070 C C . LEU A 1 135 ? -0.793 -2.418 5.762 1.00 96.12 135 LEU A C 1
ATOM 1072 O O . LEU A 1 135 ? 0.320 -1.888 5.822 1.00 96.12 135 LEU A O 1
ATOM 1076 N N . SER A 1 136 ? -0.983 -3.694 6.116 1.00 95.44 136 SER A N 1
ATOM 1077 C CA . SER A 1 136 ? 0.103 -4.515 6.659 1.00 95.44 136 SER A CA 1
ATOM 1078 C C . SER A 1 136 ? 1.356 -4.578 5.773 1.00 95.44 136 SER A C 1
ATOM 1080 O O . SER A 1 136 ? 2.446 -4.529 6.345 1.00 95.44 136 SER A O 1
ATOM 1082 N N . PRO A 1 137 ? 1.276 -4.611 4.421 1.00 97.75 137 PRO A N 1
ATOM 1083 C CA . PRO A 1 137 ? 2.469 -4.573 3.575 1.00 97.75 137 PRO A CA 1
ATOM 1084 C C . PRO A 1 137 ? 3.327 -3.319 3.800 1.00 97.75 137 PRO A C 1
ATOM 1086 O O . PRO A 1 137 ? 4.551 -3.411 3.885 1.00 97.75 137 PRO A O 1
ATOM 1089 N N . PHE A 1 138 ? 2.695 -2.153 3.954 1.00 98.44 138 PHE A N 1
ATOM 1090 C CA . PHE A 1 138 ? 3.392 -0.881 4.157 1.00 98.44 138 PHE A CA 1
ATOM 1091 C C . PHE A 1 138 ? 3.955 -0.753 5.567 1.00 98.44 138 PHE A C 1
ATOM 1093 O O . PHE A 1 138 ? 5.075 -0.274 5.730 1.00 98.44 138 PHE A O 1
ATOM 1100 N N . ILE A 1 139 ? 3.215 -1.207 6.584 1.00 97.62 139 ILE A N 1
ATOM 1101 C CA . ILE A 1 139 ? 3.715 -1.194 7.965 1.00 97.62 139 ILE A CA 1
ATOM 1102 C C . ILE A 1 139 ? 4.918 -2.140 8.095 1.00 97.62 139 ILE A C 1
ATOM 1104 O O . ILE A 1 139 ? 5.937 -1.768 8.677 1.00 97.62 139 ILE A O 1
ATOM 1108 N N . SER A 1 140 ? 4.846 -3.321 7.473 1.00 96.88 140 SER A N 1
ATOM 1109 C CA . SER A 1 140 ? 5.974 -4.252 7.392 1.00 96.88 140 SER A CA 1
ATOM 1110 C C . SER A 1 140 ? 7.173 -3.626 6.674 1.00 96.88 140 SER A C 1
ATOM 1112 O O . SER A 1 140 ? 8.299 -3.699 7.167 1.00 96.88 140 SER A O 1
ATOM 1114 N N . LEU A 1 141 ? 6.964 -2.955 5.538 1.00 98.06 141 LEU A N 1
ATOM 1115 C CA . LEU A 1 141 ? 8.045 -2.257 4.842 1.00 98.06 141 LEU A CA 1
ATOM 1116 C C . LEU A 1 141 ? 8.659 -1.143 5.705 1.00 98.06 141 LEU A C 1
ATOM 1118 O O . LEU A 1 141 ? 9.879 -1.006 5.734 1.00 98.06 141 LEU A O 1
ATOM 1122 N N . ALA A 1 142 ? 7.852 -0.371 6.435 1.00 98.06 142 ALA A N 1
ATOM 1123 C CA . ALA A 1 142 ? 8.342 0.686 7.318 1.00 98.06 142 ALA A CA 1
ATOM 1124 C C . ALA A 1 142 ? 9.239 0.135 8.438 1.00 98.06 142 ALA A C 1
ATOM 1126 O O . ALA A 1 142 ? 10.281 0.719 8.734 1.00 98.06 142 ALA A O 1
ATOM 1127 N N . ALA A 1 143 ? 8.893 -1.018 9.009 1.00 97.94 143 ALA A N 1
ATOM 1128 C CA . ALA A 1 143 ? 9.710 -1.682 10.022 1.00 97.94 143 ALA A CA 1
ATOM 1129 C C . ALA A 1 143 ? 11.067 -2.157 9.472 1.00 97.94 143 ALA A C 1
ATOM 1131 O O . ALA A 1 143 ? 12.109 -1.991 10.115 1.00 97.94 143 ALA A O 1
ATOM 1132 N N . HIS A 1 144 ? 11.082 -2.676 8.243 1.00 97.50 144 HIS A N 1
ATOM 1133 C CA . HIS A 1 144 ? 12.221 -3.430 7.710 1.00 97.50 144 HIS A CA 1
ATOM 1134 C C . HIS A 1 144 ? 13.049 -2.699 6.648 1.00 97.50 144 HIS A C 1
ATOM 1136 O O . HIS A 1 144 ? 14.144 -3.152 6.318 1.00 97.50 144 HIS A O 1
ATOM 1142 N N . THR A 1 145 ? 12.587 -1.568 6.112 1.00 96.25 145 THR A N 1
ATOM 1143 C CA . THR A 1 145 ? 13.317 -0.867 5.049 1.00 96.25 145 THR A CA 1
ATOM 1144 C C . THR A 1 145 ? 14.680 -0.356 5.535 1.00 96.25 145 THR A C 1
ATOM 1146 O O . THR A 1 145 ? 14.767 0.291 6.585 1.00 96.25 145 THR A O 1
ATOM 1149 N N . PRO A 1 146 ? 15.776 -0.595 4.792 1.00 94.19 146 PRO A N 1
ATOM 1150 C CA . PRO A 1 146 ? 17.072 -0.001 5.107 1.00 94.19 146 PRO A CA 1
ATOM 1151 C C . PRO A 1 146 ? 17.144 1.485 4.713 1.00 94.19 146 PRO A C 1
ATOM 1153 O O . PRO A 1 146 ? 18.020 2.205 5.194 1.00 94.19 146 PRO A O 1
ATOM 1156 N N . MET A 1 147 ? 16.230 1.957 3.859 1.00 94.94 147 MET A N 1
ATOM 1157 C CA . MET A 1 147 ? 16.264 3.291 3.265 1.00 94.94 147 MET A CA 1
ATOM 1158 C C . MET A 1 147 ? 15.439 4.290 4.078 1.00 94.94 147 MET A C 1
ATOM 1160 O O . MET A 1 147 ? 14.214 4.203 4.159 1.00 94.94 147 MET A O 1
ATOM 1164 N N . ASN A 1 148 ? 16.106 5.306 4.636 1.00 95.00 148 ASN A N 1
ATOM 1165 C CA . ASN A 1 148 ? 15.428 6.353 5.406 1.00 95.00 148 ASN A CA 1
ATOM 1166 C C . ASN A 1 148 ? 14.412 7.146 4.569 1.00 95.00 148 ASN A C 1
ATOM 1168 O O . ASN A 1 148 ? 13.373 7.541 5.085 1.00 95.00 148 ASN A O 1
ATOM 1172 N N . THR A 1 149 ? 14.709 7.368 3.287 1.00 96.12 149 THR A N 1
ATOM 1173 C CA . THR A 1 149 ? 13.808 8.046 2.346 1.00 96.12 149 THR A CA 1
ATOM 1174 C C . THR A 1 149 ? 12.504 7.279 2.168 1.00 96.12 149 THR A C 1
ATOM 1176 O O . THR A 1 149 ? 11.445 7.889 2.218 1.00 96.12 149 THR A O 1
ATOM 1179 N N . THR A 1 150 ? 12.563 5.949 2.059 1.00 96.88 150 THR A N 1
ATOM 1180 C CA . THR A 1 150 ? 11.367 5.103 1.983 1.00 96.88 150 THR A CA 1
ATOM 1181 C C . THR A 1 150 ? 10.520 5.201 3.235 1.00 96.88 150 THR A C 1
ATOM 1183 O O . THR A 1 150 ? 9.317 5.398 3.125 1.00 96.88 150 THR A O 1
ATOM 1186 N N . TYR A 1 151 ? 11.134 5.126 4.419 1.00 97.88 151 TYR A N 1
ATOM 1187 C CA . TYR A 1 151 ? 10.392 5.294 5.666 1.00 97.88 151 TYR A CA 1
ATOM 1188 C C . TYR A 1 151 ? 9.662 6.645 5.711 1.00 97.88 151 TYR A C 1
ATOM 1190 O O . TYR A 1 151 ? 8.461 6.681 5.958 1.00 97.88 151 TYR A O 1
ATOM 1198 N N . LYS A 1 152 ? 10.382 7.744 5.440 1.00 97.56 152 LYS A N 1
ATOM 1199 C CA . LYS A 1 152 ? 9.807 9.097 5.462 1.00 97.56 152 LYS A CA 1
ATOM 1200 C C . LYS A 1 152 ? 8.651 9.241 4.480 1.00 97.56 152 LYS A C 1
ATOM 1202 O O . LYS A 1 152 ? 7.610 9.767 4.848 1.00 97.56 152 LYS A O 1
ATOM 1207 N N . HIS A 1 153 ? 8.809 8.711 3.267 1.00 97.81 153 HIS A N 1
ATOM 1208 C CA . HIS A 1 153 ? 7.754 8.757 2.259 1.00 97.81 153 HIS A CA 1
ATOM 1209 C C . HIS A 1 153 ? 6.495 8.027 2.731 1.00 97.81 153 HIS A C 1
ATOM 1211 O O . HIS A 1 153 ? 5.406 8.572 2.615 1.00 97.81 153 HIS A O 1
ATOM 1217 N N . LEU A 1 154 ? 6.622 6.826 3.310 1.00 97.88 154 LEU A N 1
ATOM 1218 C CA . LEU A 1 154 ? 5.479 6.090 3.873 1.00 97.88 154 LEU A CA 1
ATOM 1219 C C . LEU A 1 154 ? 4.808 6.854 5.020 1.00 97.88 154 LEU A C 1
ATOM 1221 O O . LEU A 1 154 ? 3.583 6.910 5.106 1.00 97.88 154 LEU A O 1
ATOM 1225 N N . GLU A 1 155 ? 5.607 7.453 5.898 1.00 96.81 155 GLU A N 1
ATOM 1226 C CA . GLU A 1 155 ? 5.102 8.257 7.005 1.00 96.81 155 GLU A CA 1
ATOM 1227 C C . GLU A 1 155 ? 4.287 9.463 6.509 1.00 96.81 155 GLU A C 1
ATOM 1229 O O . GLU A 1 155 ? 3.167 9.673 6.975 1.00 96.81 155 GLU A O 1
ATOM 1234 N N . GLU A 1 156 ? 4.824 10.223 5.554 1.00 95.00 156 GLU A N 1
ATOM 1235 C CA . GLU A 1 156 ? 4.243 11.474 5.053 1.00 95.00 156 GLU A CA 1
ATOM 1236 C C . GLU A 1 156 ? 3.070 11.252 4.086 1.00 95.00 156 GLU A C 1
ATOM 1238 O O . GLU A 1 156 ? 2.075 11.968 4.168 1.00 95.00 156 GLU A O 1
ATOM 1243 N N . SER A 1 157 ? 3.161 10.260 3.194 1.00 93.81 157 SER A N 1
ATOM 1244 C CA . SER A 1 157 ? 2.146 10.015 2.154 1.00 93.81 157 SER A CA 1
ATOM 1245 C C . SER A 1 157 ? 0.999 9.112 2.604 1.00 93.81 157 SER A C 1
ATOM 1247 O O . SER A 1 157 ? -0.103 9.224 2.071 1.00 93.81 157 SER A O 1
ATOM 1249 N N . LEU A 1 158 ? 1.232 8.229 3.583 1.00 94.06 158 LEU A N 1
ATOM 1250 C CA . LEU A 1 158 ? 0.277 7.181 3.943 1.00 94.06 158 LEU A CA 1
ATOM 1251 C C . LEU A 1 158 ? -0.137 7.243 5.414 1.00 94.06 158 LEU A C 1
ATOM 1253 O O . LEU A 1 158 ? -1.323 7.380 5.710 1.00 94.06 158 LEU A O 1
ATOM 1257 N N . PHE A 1 159 ? 0.810 7.155 6.353 1.00 95.00 159 PHE A N 1
ATOM 1258 C CA . PHE A 1 159 ? 0.453 6.977 7.765 1.00 95.00 159 PHE A CA 1
ATOM 1259 C C . PHE A 1 159 ? -0.095 8.245 8.416 1.00 95.00 159 PHE A C 1
ATOM 1261 O O . PHE A 1 159 ? -1.153 8.185 9.041 1.00 95.00 159 PHE A O 1
ATOM 1268 N N . ARG A 1 160 ? 0.584 9.390 8.270 1.00 92.56 160 ARG A N 1
ATOM 1269 C CA . ARG A 1 160 ? 0.134 10.658 8.865 1.00 92.56 160 ARG A CA 1
ATOM 1270 C C . ARG A 1 160 ? -1.214 11.124 8.307 1.00 92.56 160 ARG A C 1
ATOM 1272 O O . ARG A 1 160 ? -2.083 11.417 9.127 1.00 92.56 160 ARG A O 1
ATOM 1279 N N . PRO A 1 161 ? -1.449 11.144 6.977 1.00 89.75 161 PRO A N 1
ATOM 1280 C CA . PRO A 1 161 ? -2.745 11.548 6.435 1.00 89.75 161 PRO A CA 1
ATOM 1281 C C . PRO A 1 161 ? -3.883 10.646 6.909 1.00 89.75 161 PRO A C 1
ATOM 1283 O O . PRO A 1 161 ? -4.936 11.143 7.298 1.00 89.75 161 PRO A O 1
ATOM 1286 N N . LEU A 1 162 ? -3.661 9.328 6.947 1.00 89.38 162 LEU A N 1
ATOM 1287 C CA . LEU A 1 162 ? -4.675 8.382 7.404 1.00 89.38 162 LEU A CA 1
ATOM 1288 C C . LEU A 1 162 ? -4.996 8.557 8.891 1.00 89.38 162 LEU A C 1
ATOM 1290 O O . LEU A 1 162 ? -6.164 8.630 9.269 1.00 89.38 162 LEU A O 1
ATOM 1294 N N . LEU A 1 163 ? -3.965 8.662 9.732 1.00 90.50 163 LEU A N 1
ATOM 1295 C CA . LEU A 1 163 ? -4.124 8.927 11.157 1.00 90.50 163 LEU A CA 1
ATOM 1296 C C . LEU A 1 163 ? -4.904 10.232 11.371 1.00 90.50 163 LEU A C 1
ATOM 1298 O O . LEU A 1 163 ? -5.878 10.227 12.121 1.00 90.50 163 LEU A O 1
ATOM 1302 N N . ALA A 1 164 ? -4.530 11.319 10.694 1.00 87.12 164 ALA A N 1
ATOM 1303 C CA . ALA A 1 164 ? -5.234 12.597 10.774 1.00 87.12 164 ALA A CA 1
ATOM 1304 C C . ALA A 1 164 ? -6.701 12.491 10.314 1.00 87.12 164 ALA A C 1
ATOM 1306 O O . ALA A 1 164 ? -7.596 12.994 10.994 1.00 87.12 164 ALA A O 1
ATOM 1307 N N . GLY A 1 165 ? -6.966 11.778 9.214 1.00 84.25 165 GLY A N 1
ATOM 1308 C CA . GLY A 1 165 ? -8.316 11.549 8.693 1.00 84.25 165 GLY A CA 1
ATOM 1309 C C . GLY A 1 165 ? -9.229 10.804 9.671 1.00 84.25 165 GLY A C 1
ATOM 1310 O O . GLY A 1 165 ? -10.413 11.108 9.754 1.00 84.25 165 GLY A O 1
ATOM 1311 N N . LEU A 1 166 ? -8.679 9.892 10.479 1.00 86.06 166 LEU A N 1
ATOM 1312 C CA . LEU A 1 166 ? -9.437 9.170 11.509 1.00 86.06 166 LEU A CA 1
ATOM 1313 C C . LEU A 1 166 ? -9.774 10.013 12.753 1.00 86.06 166 LEU A C 1
ATOM 1315 O O . LEU A 1 166 ? -10.618 9.601 13.550 1.00 86.06 166 LEU A O 1
ATOM 1319 N N . ARG A 1 167 ? -9.139 11.180 12.930 1.00 80.94 167 ARG A N 1
ATOM 1320 C CA . ARG A 1 167 ? -9.448 12.132 14.017 1.00 80.94 167 ARG A CA 1
ATOM 1321 C C . ARG A 1 167 ? -10.646 13.012 13.670 1.00 80.94 167 ARG A C 1
ATOM 1323 O O . ARG A 1 167 ? -11.479 13.300 14.526 1.00 80.94 167 ARG A O 1
ATOM 1330 N N . SER A 1 168 ? -10.723 13.460 12.417 1.00 64.06 168 SER A N 1
ATOM 1331 C CA . SER A 1 168 ? -11.717 14.441 11.980 1.00 64.06 168 SER A CA 1
ATOM 1332 C C . SER A 1 168 ? -13.110 13.817 11.872 1.00 64.06 168 SER A C 1
ATOM 1334 O O . SER A 1 168 ? -13.340 12.905 11.083 1.00 64.06 168 SER A O 1
ATOM 1336 N N . ARG A 1 169 ? -14.070 14.331 12.651 1.00 56.97 169 ARG A N 1
ATOM 1337 C CA . ARG A 1 169 ? -15.501 13.995 12.526 1.00 56.97 169 ARG A CA 1
ATOM 1338 C C . ARG A 1 169 ? -16.370 15.142 11.978 1.00 56.97 169 ARG A C 1
ATOM 1340 O O . ARG A 1 169 ? -17.577 14.947 11.875 1.00 56.97 169 ARG A O 1
ATOM 1347 N N . THR A 1 170 ? -15.834 16.319 11.615 1.00 45.16 170 THR A N 1
ATOM 1348 C CA . THR A 1 170 ? -16.677 17.509 11.337 1.00 45.16 170 THR A CA 1
ATOM 1349 C C . THR A 1 170 ? -16.230 18.425 10.172 1.00 45.16 170 THR A C 1
ATOM 1351 O O . THR A 1 170 ? -15.335 19.258 10.272 1.00 45.16 170 THR A O 1
ATOM 1354 N N . SER A 1 171 ? -16.962 18.286 9.058 1.00 40.44 171 SER A N 1
ATOM 1355 C CA . SER A 1 171 ? -17.680 19.310 8.261 1.00 40.44 171 SER A CA 1
ATOM 1356 C C . SER A 1 171 ? -17.016 20.578 7.695 1.00 40.44 171 SER A C 1
ATOM 1358 O O . SER A 1 171 ? -17.760 21.381 7.131 1.00 40.44 171 SER A O 1
ATOM 1360 N N . ASN A 1 172 ? -15.703 20.815 7.782 1.00 43.22 172 ASN A N 1
ATOM 1361 C CA . ASN A 1 172 ? -15.101 21.990 7.123 1.00 43.22 172 ASN A CA 1
ATOM 1362 C C . ASN A 1 172 ? -14.081 21.621 6.024 1.00 43.22 172 ASN A C 1
ATOM 1364 O O . ASN A 1 172 ? -12.871 21.661 6.268 1.00 43.22 172 ASN A O 1
ATOM 1368 N N . PRO A 1 173 ? -14.547 21.335 4.786 1.00 43.78 173 PRO A N 1
ATOM 1369 C CA . PRO A 1 173 ? -13.692 20.904 3.669 1.00 43.78 173 PRO A CA 1
ATOM 1370 C C . PRO A 1 173 ? -12.645 21.947 3.240 1.00 43.78 173 PRO A C 1
ATOM 1372 O O . PRO A 1 173 ? -11.739 21.644 2.475 1.00 43.78 173 PRO A O 1
ATOM 1375 N N . ALA A 1 174 ? -12.729 23.185 3.736 1.00 41.78 174 ALA A N 1
ATOM 1376 C CA . ALA A 1 174 ? -11.800 24.263 3.397 1.00 41.78 174 ALA A CA 1
ATOM 1377 C C . ALA A 1 174 ? -10.463 24.223 4.168 1.00 41.78 174 ALA A C 1
ATOM 1379 O O . ALA A 1 174 ? -9.543 24.957 3.813 1.00 41.78 174 ALA A O 1
ATOM 1380 N N . ARG A 1 175 ? -10.345 23.411 5.234 1.00 41.44 175 ARG A N 1
ATOM 1381 C CA . ARG A 1 175 ? -9.110 23.276 6.041 1.00 41.44 175 ARG A CA 1
ATOM 1382 C C . ARG A 1 175 ? -8.480 21.881 6.003 1.00 41.44 175 ARG A C 1
ATOM 1384 O O . ARG A 1 175 ? -7.373 21.721 6.509 1.00 41.44 175 ARG A O 1
ATOM 1391 N N . ALA A 1 176 ? -9.136 20.901 5.386 1.00 45.28 176 ALA A N 1
ATOM 1392 C CA . ALA A 1 176 ? -8.569 19.579 5.156 1.00 45.28 176 ALA A CA 1
ATOM 1393 C C . ALA A 1 176 ? -7.678 19.611 3.906 1.00 45.28 176 ALA A C 1
ATOM 1395 O O . ALA A 1 176 ? -8.106 19.338 2.791 1.00 45.28 176 ALA A O 1
ATOM 1396 N N . SER A 1 177 ? -6.412 19.985 4.067 1.00 42.09 177 SER A N 1
ATOM 1397 C CA . SER A 1 177 ? -5.418 19.943 2.987 1.00 42.09 177 SER A CA 1
ATOM 1398 C C . SER A 1 177 ? -4.896 18.523 2.706 1.00 42.09 177 SER A C 1
ATOM 1400 O O . SER A 1 177 ? -3.728 18.358 2.368 1.00 42.09 177 SER A O 1
ATOM 1402 N N . GLY A 1 178 ? -5.715 17.482 2.875 1.00 50.88 178 GLY A N 1
ATOM 1403 C CA . GLY A 1 178 ? -5.272 16.093 2.786 1.00 50.88 178 GLY A CA 1
ATOM 1404 C C . GLY A 1 178 ? -6.382 15.183 2.290 1.00 50.88 178 GLY A C 1
ATOM 1405 O O . GLY A 1 178 ? -7.526 15.342 2.691 1.00 50.88 178 GLY A O 1
ATOM 1406 N N . HIS A 1 179 ? -6.023 14.264 1.396 1.00 55.81 179 HIS A N 1
ATOM 1407 C CA . HIS A 1 179 ? -6.882 13.254 0.783 1.00 55.81 179 HIS A CA 1
ATOM 1408 C C . HIS A 1 179 ? -7.900 12.657 1.774 1.00 55.81 179 HIS A C 1
ATOM 1410 O O . HIS A 1 179 ? -7.551 11.820 2.606 1.00 55.81 179 HIS A O 1
ATOM 1416 N N . GLU A 1 180 ? -9.156 13.100 1.698 1.00 70.75 180 GLU A N 1
ATOM 1417 C CA . GLU A 1 180 ? -10.248 12.514 2.471 1.00 70.75 180 GLU A CA 1
ATOM 1418 C C . GLU A 1 180 ? -10.737 11.265 1.727 1.00 70.75 180 GLU A C 1
ATOM 1420 O O . GLU A 1 180 ? -11.124 11.343 0.561 1.00 70.75 180 GLU A O 1
ATOM 1425 N N . TYR A 1 181 ? -10.706 10.111 2.398 1.00 85.12 181 TYR A N 1
ATOM 1426 C CA . TYR A 1 181 ? -11.211 8.826 1.893 1.00 85.12 181 TYR A CA 1
ATOM 1427 C C . TYR A 1 181 ? -12.520 8.461 2.626 1.00 85.12 181 TYR A C 1
ATOM 1429 O O . TYR A 1 181 ? -12.545 7.519 3.423 1.00 85.12 181 TYR A O 1
ATOM 1437 N N . PRO A 1 182 ? -13.593 9.271 2.501 1.00 85.44 182 PRO A N 1
ATOM 1438 C CA . PRO A 1 182 ? -14.762 9.190 3.374 1.00 85.44 182 PRO A CA 1
ATOM 1439 C C . PRO A 1 182 ? -15.482 7.841 3.299 1.00 85.44 182 PRO A C 1
ATOM 1441 O O . PRO A 1 182 ? -16.013 7.380 4.313 1.00 85.44 182 PRO A O 1
ATOM 1444 N N . ILE A 1 183 ? -15.508 7.188 2.136 1.00 88.31 183 ILE A N 1
ATOM 1445 C CA . ILE A 1 183 ? -16.224 5.923 1.954 1.00 88.31 183 ILE A CA 1
ATOM 1446 C C . ILE A 1 183 ? -15.430 4.776 2.581 1.00 88.31 183 ILE A C 1
ATOM 1448 O O . ILE A 1 183 ? -16.011 3.955 3.293 1.00 88.31 183 ILE A O 1
ATOM 1452 N N . VAL A 1 184 ? -14.109 4.743 2.399 1.00 89.69 184 VAL A N 1
ATOM 1453 C CA . VAL A 1 184 ? -13.242 3.762 3.063 1.00 89.69 184 VAL A CA 1
ATOM 1454 C C . VAL A 1 184 ? -13.304 3.933 4.572 1.00 89.69 184 VAL A C 1
ATOM 1456 O O . VAL A 1 184 ? -13.541 2.956 5.275 1.00 89.69 184 VAL A O 1
ATOM 1459 N N . LEU A 1 185 ? -13.146 5.156 5.087 1.00 86.75 185 LEU A N 1
ATOM 1460 C CA . LEU A 1 185 ? -13.100 5.393 6.534 1.00 86.75 185 LEU A CA 1
ATOM 1461 C C . LEU A 1 185 ? -14.449 5.136 7.220 1.00 86.75 185 LEU A C 1
ATOM 1463 O O . LEU A 1 185 ? -14.467 4.657 8.351 1.00 86.75 185 LEU A O 1
ATOM 1467 N N . SER A 1 186 ? -15.573 5.406 6.549 1.00 86.12 186 SER A N 1
ATOM 1468 C CA . SER A 1 186 ? -16.912 5.135 7.100 1.00 86.12 186 SER A CA 1
ATOM 1469 C C . SER A 1 186 ? -17.277 3.649 7.127 1.00 86.12 186 SER A C 1
ATOM 1471 O O . SER A 1 186 ? -18.084 3.245 7.963 1.00 86.12 186 SER A O 1
ATOM 1473 N N . ASN A 1 187 ? -16.669 2.834 6.260 1.00 88.75 187 ASN A N 1
ATOM 1474 C CA . ASN A 1 187 ? -16.911 1.391 6.179 1.00 88.75 187 ASN A CA 1
ATOM 1475 C C . ASN A 1 187 ? -15.732 0.549 6.690 1.00 88.75 187 ASN A C 1
ATOM 1477 O O . ASN A 1 187 ? -15.700 -0.664 6.483 1.00 88.75 187 ASN A O 1
ATOM 1481 N N . ALA A 1 188 ? -14.739 1.163 7.328 1.00 90.19 188 ALA A N 1
ATOM 1482 C CA . ALA A 1 188 ? -13.526 0.463 7.714 1.00 90.19 188 ALA A CA 1
ATOM 1483 C C . ALA A 1 188 ? -13.734 -0.472 8.917 1.00 90.19 188 ALA A C 1
ATOM 1485 O O . ALA A 1 188 ? -14.466 -0.181 9.864 1.00 90.19 188 ALA A O 1
ATOM 1486 N N . CYS A 1 189 ? -13.019 -1.591 8.896 1.00 89.81 189 CYS A N 1
ATOM 1487 C CA . CYS A 1 189 ? -12.838 -2.519 10.004 1.00 89.81 189 CYS A CA 1
ATOM 1488 C C . CYS A 1 189 ? -11.347 -2.868 10.144 1.00 89.81 189 CYS A C 1
ATOM 1490 O O . CYS A 1 189 ? -10.545 -2.606 9.244 1.00 89.81 189 CYS A O 1
ATOM 1492 N N . ALA A 1 190 ? -10.955 -3.412 11.297 1.00 81.50 190 ALA A N 1
ATOM 1493 C CA . ALA A 1 190 ? -9.562 -3.748 11.583 1.00 81.50 190 ALA A CA 1
ATOM 1494 C C . ALA A 1 190 ? -9.066 -4.875 10.663 1.00 81.50 190 ALA A C 1
ATOM 1496 O O . ALA A 1 190 ? -8.164 -4.667 9.848 1.00 81.50 190 ALA A O 1
ATOM 1497 N N . ASP A 1 191 ? -9.710 -6.035 10.759 1.00 75.38 191 ASP A N 1
ATOM 1498 C CA . ASP A 1 191 ? -9.375 -7.247 10.011 1.00 75.38 191 ASP A CA 1
ATOM 1499 C C . ASP A 1 191 ? -10.504 -7.625 9.044 1.00 75.38 191 ASP A C 1
ATOM 1501 O O . ASP A 1 191 ? -11.437 -6.840 8.850 1.00 75.38 191 ASP A O 1
ATOM 1505 N N . ALA A 1 192 ? -10.402 -8.794 8.399 1.00 71.69 192 ALA A N 1
ATOM 1506 C CA . ALA A 1 192 ? -11.424 -9.291 7.479 1.00 71.69 192 ALA A CA 1
ATOM 1507 C C . ALA A 1 192 ? -12.831 -9.240 8.113 1.00 71.69 192 ALA A C 1
ATOM 1509 O O . ALA A 1 192 ? -12.962 -9.375 9.334 1.00 71.69 192 ALA A O 1
ATOM 1510 N N . PRO A 1 193 ? -13.880 -8.992 7.308 1.00 68.62 193 PRO A N 1
ATOM 1511 C CA . PRO A 1 193 ? -15.209 -8.646 7.799 1.00 68.62 193 PRO A CA 1
ATOM 1512 C C . PRO A 1 193 ? -15.971 -9.850 8.376 1.00 68.62 193 PRO A C 1
ATOM 1514 O O . PRO A 1 193 ? -16.998 -10.261 7.849 1.00 68.62 193 PRO A O 1
ATOM 1517 N N . ASP A 1 194 ? -15.514 -10.361 9.517 1.00 60.72 194 ASP A N 1
ATOM 1518 C CA . ASP A 1 194 ? -16.254 -11.310 10.356 1.00 60.72 194 ASP A CA 1
ATOM 1519 C C . ASP A 1 194 ? -17.181 -10.563 11.343 1.00 60.72 194 ASP A C 1
ATOM 1521 O O . ASP A 1 194 ? -18.145 -11.118 11.867 1.00 60.72 194 ASP A O 1
ATOM 1525 N N . ALA A 1 195 ? -16.909 -9.271 11.585 1.00 59.50 195 ALA A N 1
ATOM 1526 C CA . ALA A 1 195 ? -17.510 -8.456 12.647 1.00 59.50 195 ALA A CA 1
ATOM 1527 C C . ALA A 1 195 ? -18.858 -7.784 12.298 1.00 59.50 195 ALA A C 1
ATOM 1529 O O . ALA A 1 195 ? -19.441 -7.116 13.147 1.00 59.50 195 ALA A O 1
ATOM 1530 N N . GLY A 1 196 ? -19.366 -7.931 11.070 1.00 67.56 196 GLY A N 1
ATOM 1531 C CA . GLY A 1 196 ? -20.715 -7.500 10.659 1.00 67.56 196 GLY A CA 1
ATOM 1532 C C . GLY A 1 196 ? -21.024 -5.989 10.654 1.00 67.56 196 GLY A C 1
ATOM 1533 O O . GLY A 1 196 ? -22.028 -5.596 10.064 1.00 67.56 196 GLY A O 1
ATOM 1534 N N . SER A 1 197 ? -20.190 -5.126 11.249 1.00 80.31 197 SER A N 1
ATOM 1535 C CA . SER A 1 197 ? -20.396 -3.667 11.286 1.00 80.31 197 SER A CA 1
ATOM 1536 C C . SER A 1 197 ? -19.093 -2.862 11.163 1.00 80.31 197 SER A C 1
ATOM 1538 O O . SER A 1 197 ? -18.052 -3.342 11.623 1.00 80.31 197 SER A O 1
ATOM 1540 N N . PRO A 1 198 ? -19.132 -1.627 10.617 1.00 86.00 198 PRO A N 1
ATOM 1541 C CA . PRO A 1 198 ? -17.971 -0.739 10.591 1.00 86.00 198 PRO A CA 1
ATOM 1542 C C . PRO A 1 198 ? -17.492 -0.376 11.999 1.00 86.00 198 PRO A C 1
ATOM 1544 O O . PRO A 1 198 ? -18.287 -0.258 12.934 1.00 86.00 198 PRO A O 1
ATOM 1547 N N . MET A 1 199 ? -16.189 -0.150 12.144 1.00 87.94 199 MET A N 1
ATOM 1548 C CA . MET A 1 199 ? -15.600 0.342 13.386 1.00 87.94 199 MET A CA 1
ATOM 1549 C C . MET A 1 199 ? -15.727 1.862 13.484 1.00 87.94 199 MET A C 1
ATOM 1551 O O . MET A 1 199 ? -15.630 2.583 12.492 1.00 87.94 199 MET A O 1
ATOM 1555 N N . ALA A 1 200 ? -15.890 2.377 14.704 1.00 87.69 200 ALA A N 1
ATOM 1556 C CA . ALA A 1 200 ? -15.814 3.814 14.930 1.00 87.69 200 ALA A CA 1
ATOM 1557 C C . ALA A 1 200 ? -14.405 4.338 14.569 1.00 87.69 200 ALA A C 1
ATOM 1559 O O . ALA A 1 200 ? -13.419 3.679 14.915 1.00 87.69 200 ALA A O 1
ATOM 1560 N N . PRO A 1 201 ? -14.275 5.535 13.956 1.00 87.06 201 PRO A N 1
ATOM 1561 C CA . PRO A 1 201 ? -12.976 6.088 13.561 1.00 87.06 201 PRO A CA 1
ATOM 1562 C C . PRO A 1 201 ? -11.946 6.160 14.697 1.00 87.06 201 PRO A C 1
ATOM 1564 O O . PRO A 1 201 ? -10.778 5.853 14.482 1.00 87.06 201 PRO A O 1
ATOM 1567 N N . SER A 1 202 ? -12.381 6.478 15.921 1.00 86.31 202 SER A N 1
ATOM 1568 C CA . SER A 1 202 ? -11.516 6.514 17.108 1.00 86.31 202 SER A CA 1
ATOM 1569 C C . SER A 1 202 ? -10.958 5.135 17.469 1.00 86.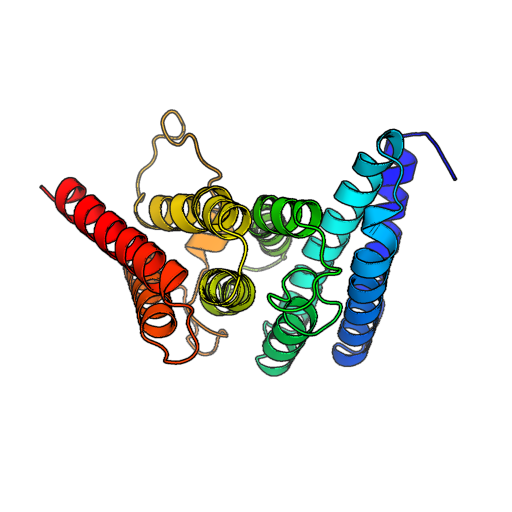31 202 SER A C 1
ATOM 1571 O O . SER A 1 202 ? -9.759 4.996 17.685 1.00 86.31 202 SER A O 1
ATOM 1573 N N . THR A 1 203 ? -11.801 4.099 17.469 1.00 89.69 203 THR A N 1
ATOM 1574 C CA . THR A 1 203 ? -11.382 2.714 17.734 1.00 89.69 203 THR A CA 1
ATOM 1575 C C . THR A 1 203 ? -10.456 2.202 16.635 1.00 89.69 203 THR A C 1
ATOM 1577 O O . THR A 1 203 ? -9.493 1.493 16.905 1.00 89.69 203 THR A O 1
ATOM 1580 N N . LEU A 1 204 ? -10.721 2.577 15.384 1.00 89.88 204 LEU A N 1
ATOM 1581 C CA . LEU A 1 204 ? -9.875 2.203 14.259 1.00 89.88 204 LEU A CA 1
ATOM 1582 C C . LEU A 1 204 ? -8.503 2.885 14.312 1.00 89.88 204 LEU A C 1
ATOM 1584 O O . LEU A 1 204 ? -7.486 2.245 14.047 1.00 89.88 204 LEU A O 1
ATOM 1588 N N . ARG A 1 205 ? -8.465 4.168 14.688 1.00 91.44 205 ARG A N 1
ATOM 1589 C CA . ARG A 1 205 ? -7.225 4.911 14.935 1.00 91.44 205 ARG A CA 1
ATOM 1590 C C . ARG A 1 205 ? -6.409 4.260 16.042 1.00 91.44 205 ARG A C 1
ATOM 1592 O O . ARG A 1 205 ? -5.220 4.025 15.853 1.00 91.44 205 ARG A O 1
ATOM 1599 N N . GLU A 1 206 ? -7.049 3.926 17.159 1.00 92.06 206 GLU A N 1
ATOM 1600 C CA . GLU A 1 206 ? -6.404 3.225 18.267 1.00 92.06 206 GLU A CA 1
ATOM 1601 C C . GLU A 1 206 ? -5.838 1.873 17.813 1.00 92.06 206 GLU A C 1
ATOM 1603 O O . GLU A 1 206 ? -4.660 1.598 18.030 1.00 92.06 206 GLU A O 1
ATOM 1608 N N . ALA A 1 207 ? -6.621 1.068 17.090 1.00 92.69 207 ALA A N 1
ATOM 1609 C CA . ALA A 1 207 ? -6.168 -0.214 16.553 1.00 92.69 207 ALA A CA 1
ATOM 1610 C C . ALA A 1 207 ? -4.985 -0.060 15.574 1.00 92.69 207 ALA A C 1
ATOM 1612 O O . ALA A 1 207 ? -4.049 -0.862 15.588 1.00 92.69 207 ALA A O 1
ATOM 1613 N N . MET A 1 208 ? -4.971 0.997 14.754 1.00 93.44 208 MET A N 1
ATOM 1614 C CA . MET A 1 208 ? -3.838 1.322 13.882 1.00 93.44 208 MET A CA 1
ATOM 1615 C C . MET A 1 208 ? -2.580 1.671 14.686 1.00 93.44 208 MET A C 1
ATOM 1617 O O . MET A 1 208 ? -1.499 1.164 14.381 1.00 93.44 208 MET A O 1
ATOM 1621 N N . LEU A 1 209 ? -2.710 2.510 15.718 1.00 94.88 209 LEU A N 1
ATOM 1622 C CA . LEU A 1 209 ? -1.605 2.887 16.601 1.00 94.88 209 LEU A CA 1
ATOM 1623 C C . LEU A 1 209 ? -1.062 1.679 17.370 1.00 94.88 209 LEU A C 1
ATOM 1625 O O . LEU A 1 209 ? 0.152 1.491 17.426 1.00 94.88 209 LEU A O 1
ATOM 1629 N N . GLN A 1 210 ? -1.942 0.818 17.881 1.00 94.81 210 GLN A N 1
ATOM 1630 C CA . GLN A 1 210 ? -1.566 -0.440 18.523 1.00 94.81 210 GLN A CA 1
ATOM 1631 C C . GLN A 1 210 ? -0.818 -1.364 17.555 1.00 94.81 210 GLN A C 1
ATOM 1633 O O . GLN A 1 210 ? 0.207 -1.932 17.924 1.00 94.81 210 GLN A O 1
ATOM 1638 N N . LYS A 1 211 ? -1.263 -1.475 16.295 1.00 94.94 211 LYS A N 1
ATOM 1639 C CA . LYS A 1 211 ? -0.574 -2.277 15.271 1.00 94.94 211 LYS A CA 1
ATOM 1640 C C . LYS A 1 211 ? 0.809 -1.720 14.929 1.00 94.94 211 LYS A C 1
ATOM 1642 O O . LYS A 1 211 ? 1.766 -2.487 14.830 1.00 94.94 211 LYS A O 1
ATOM 1647 N N . LEU A 1 212 ? 0.932 -0.397 14.783 1.00 95.69 212 LEU A N 1
ATOM 1648 C CA . LEU A 1 212 ? 2.219 0.280 14.588 1.00 95.69 212 LEU A CA 1
ATOM 1649 C C . LEU A 1 212 ? 3.160 0.035 15.772 1.00 95.69 212 LEU A C 1
ATOM 1651 O O . LEU A 1 212 ? 4.324 -0.296 15.560 1.00 95.69 212 LEU A O 1
ATOM 1655 N N . PHE A 1 213 ? 2.655 0.153 17.002 1.00 96.75 213 PHE A N 1
ATOM 1656 C CA . PHE A 1 213 ? 3.423 -0.104 18.217 1.00 96.75 213 PHE A CA 1
ATOM 1657 C C . PHE A 1 213 ? 3.883 -1.562 18.294 1.00 96.75 213 PHE A C 1
ATOM 1659 O O . PHE A 1 213 ? 5.071 -1.813 18.473 1.00 96.75 213 PHE A O 1
ATOM 1666 N N . ALA A 1 214 ? 2.974 -2.518 18.089 1.00 96.88 214 ALA A N 1
ATOM 1667 C CA . ALA A 1 214 ? 3.272 -3.946 18.150 1.00 96.88 214 ALA A CA 1
ATOM 1668 C C . ALA A 1 214 ? 4.3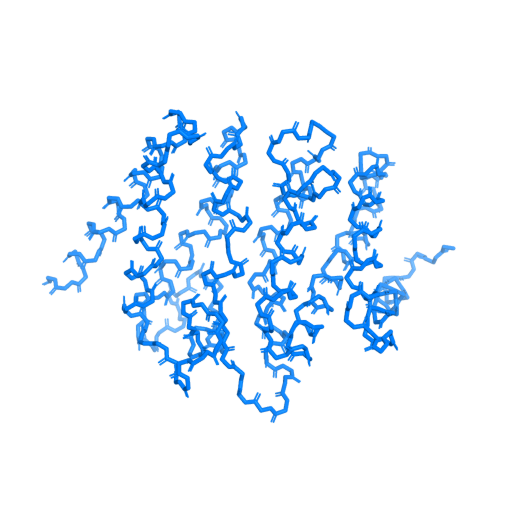60 -4.346 17.145 1.00 96.88 214 ALA A C 1
ATOM 1670 O O . ALA A 1 214 ? 5.310 -5.036 17.508 1.00 96.88 214 ALA A O 1
ATOM 1671 N N . ILE A 1 215 ? 4.264 -3.859 15.903 1.00 96.69 215 ILE A N 1
ATOM 1672 C CA . ILE A 1 215 ? 5.294 -4.102 14.889 1.00 96.69 215 ILE A CA 1
ATOM 1673 C C . ILE A 1 215 ? 6.602 -3.408 15.284 1.00 96.69 215 ILE A C 1
ATOM 1675 O O . ILE A 1 215 ? 7.659 -4.023 15.206 1.00 96.69 215 ILE A O 1
ATOM 1679 N N . ALA A 1 216 ? 6.565 -2.170 15.783 1.00 96.69 216 ALA A N 1
ATOM 1680 C CA . ALA A 1 216 ? 7.772 -1.489 16.251 1.00 96.69 216 ALA A CA 1
ATOM 1681 C C . ALA A 1 216 ? 8.486 -2.249 17.387 1.00 96.69 216 ALA A C 1
ATOM 1683 O O . ALA A 1 216 ? 9.717 -2.261 17.439 1.00 96.69 216 ALA A O 1
ATOM 1684 N N . SER A 1 217 ? 7.726 -2.892 18.277 1.00 96.81 217 SER A N 1
ATOM 1685 C CA . SER A 1 217 ? 8.236 -3.695 19.391 1.00 96.81 217 SER A CA 1
ATOM 1686 C C . SER A 1 217 ? 8.776 -5.070 18.994 1.00 96.81 217 SER A C 1
ATOM 1688 O O . SER A 1 217 ? 9.450 -5.691 19.815 1.00 96.81 217 SER A O 1
ATOM 1690 N N . ALA A 1 218 ? 8.506 -5.545 17.776 1.00 97.31 218 ALA A N 1
ATOM 1691 C CA . ALA A 1 218 ? 8.963 -6.849 17.314 1.00 97.31 218 ALA A CA 1
ATOM 1692 C C . ALA A 1 218 ? 10.500 -6.924 17.216 1.00 97.31 218 ALA A C 1
ATOM 1694 O O . ALA A 1 218 ? 11.179 -5.930 16.934 1.00 97.31 218 ALA A O 1
ATOM 1695 N N . GLU A 1 219 ? 11.057 -8.111 17.471 1.00 95.94 219 GLU A N 1
ATOM 1696 C CA . GLU A 1 219 ? 12.509 -8.332 17.502 1.00 95.94 219 GLU A CA 1
ATOM 1697 C C . GLU A 1 219 ? 13.175 -8.114 16.136 1.00 95.94 219 GLU A C 1
ATOM 1699 O O . GLU A 1 219 ? 14.307 -7.636 16.075 1.00 95.94 219 GLU A O 1
ATOM 1704 N N . ASP A 1 220 ? 12.462 -8.412 15.052 1.00 95.12 220 ASP A N 1
ATOM 1705 C CA . ASP A 1 220 ? 12.911 -8.282 13.663 1.00 95.12 220 ASP A CA 1
ATOM 1706 C C . ASP A 1 220 ? 12.838 -6.844 13.119 1.00 95.12 220 ASP A C 1
ATOM 1708 O O . ASP A 1 220 ? 13.479 -6.523 12.110 1.00 95.12 220 ASP A O 1
ATOM 1712 N N . THR A 1 221 ? 12.151 -5.934 13.818 1.00 97.12 221 THR A N 1
ATOM 1713 C CA . THR A 1 221 ? 12.110 -4.520 13.443 1.00 97.12 221 THR A CA 1
ATOM 1714 C C . THR A 1 221 ? 13.466 -3.854 13.639 1.00 97.12 221 THR A C 1
ATOM 1716 O O . THR A 1 221 ? 14.012 -3.804 14.746 1.00 97.12 221 THR A O 1
ATOM 1719 N N . ARG A 1 222 ? 13.965 -3.219 12.569 1.00 96.94 222 ARG A N 1
ATOM 1720 C CA . ARG A 1 222 ? 15.245 -2.497 12.560 1.00 96.94 222 ARG A CA 1
ATOM 1721 C C . ARG A 1 222 ? 15.262 -1.389 13.610 1.00 96.94 222 ARG A C 1
ATOM 1723 O O . ARG A 1 222 ? 14.389 -0.522 13.605 1.00 96.94 222 ARG A O 1
ATOM 1730 N N . ASP A 1 223 ? 16.323 -1.324 14.415 1.00 96.31 223 ASP A N 1
ATOM 1731 C CA . ASP A 1 223 ? 16.474 -0.340 15.502 1.00 96.31 223 ASP A CA 1
ATOM 1732 C C . ASP A 1 223 ? 16.244 1.113 15.069 1.00 96.31 223 ASP A C 1
ATOM 1734 O O . ASP A 1 223 ? 15.603 1.899 15.772 1.00 96.31 223 ASP A O 1
ATOM 1738 N N . SER A 1 224 ? 16.757 1.490 13.895 1.00 95.94 224 SER A N 1
ATOM 1739 C CA . SER A 1 224 ? 16.594 2.843 13.361 1.00 95.94 224 SER A CA 1
ATOM 1740 C C . SER A 1 224 ? 15.144 3.163 12.998 1.00 95.94 224 SER A C 1
ATOM 1742 O O . SER A 1 224 ? 14.740 4.318 13.124 1.00 95.94 224 SER A O 1
ATOM 1744 N N . ASN A 1 225 ? 14.361 2.172 12.570 1.00 97.81 225 ASN A N 1
ATOM 1745 C CA . ASN A 1 225 ? 12.954 2.339 12.214 1.00 97.81 225 ASN A CA 1
ATOM 1746 C C . ASN A 1 225 ? 12.055 2.228 13.444 1.00 97.81 225 ASN A C 1
ATOM 1748 O O . ASN A 1 225 ? 11.143 3.036 13.578 1.00 97.81 225 ASN A O 1
ATOM 1752 N N . ARG A 1 226 ? 12.379 1.346 14.399 1.00 98.12 226 ARG A N 1
ATOM 1753 C CA . ARG A 1 226 ? 11.716 1.248 15.710 1.00 98.12 226 ARG A CA 1
ATOM 1754 C C . ARG A 1 226 ? 11.580 2.612 16.380 1.00 98.12 226 ARG A C 1
ATOM 1756 O O . ARG A 1 226 ? 10.487 3.010 16.771 1.00 98.12 226 ARG A O 1
ATOM 1763 N N . ARG A 1 227 ? 12.681 3.370 16.447 1.00 97.38 227 ARG A N 1
ATOM 1764 C CA . ARG A 1 227 ? 12.691 4.726 17.026 1.00 97.38 227 ARG A CA 1
ATOM 1765 C C . ARG A 1 227 ? 11.736 5.678 16.306 1.00 97.38 227 ARG A C 1
ATOM 1767 O O . ARG A 1 227 ? 11.062 6.461 16.963 1.00 97.38 227 ARG A O 1
ATOM 1774 N N . LYS A 1 228 ? 11.666 5.610 14.975 1.00 97.94 228 LYS A N 1
ATOM 1775 C CA . LYS A 1 228 ? 10.777 6.468 14.180 1.00 97.94 228 LYS A CA 1
ATOM 1776 C C . LYS A 1 228 ? 9.313 6.057 14.317 1.00 97.94 228 LYS A C 1
ATOM 1778 O O . LYS A 1 228 ? 8.460 6.929 14.396 1.00 97.94 228 LYS A O 1
ATOM 1783 N N . MET A 1 229 ? 9.022 4.758 14.384 1.00 98.00 229 MET A N 1
ATOM 1784 C CA . MET A 1 229 ? 7.656 4.264 14.571 1.00 98.00 229 MET A CA 1
ATOM 1785 C C . MET A 1 229 ? 7.130 4.632 15.958 1.00 98.00 229 MET A C 1
ATOM 1787 O O . MET A 1 229 ? 5.996 5.085 16.076 1.00 98.00 229 MET A O 1
ATOM 1791 N N . TYR A 1 230 ? 7.968 4.542 16.997 1.00 97.81 230 TYR A N 1
ATOM 1792 C CA . TYR A 1 230 ? 7.618 5.059 18.321 1.00 97.81 230 TYR A CA 1
ATOM 1793 C C . TYR A 1 230 ? 7.463 6.578 18.346 1.00 97.81 230 TYR A C 1
ATOM 1795 O O . TYR A 1 230 ? 6.566 7.071 19.023 1.00 97.81 230 TYR A O 1
ATOM 1803 N N . ALA A 1 231 ? 8.288 7.323 17.605 1.00 97.06 231 ALA A N 1
ATOM 1804 C CA . ALA A 1 231 ? 8.106 8.766 17.470 1.00 97.06 231 ALA A CA 1
ATOM 1805 C C . ALA A 1 231 ? 6.757 9.097 16.810 1.00 97.06 231 ALA A C 1
ATOM 1807 O O . ALA A 1 231 ? 6.013 9.904 17.351 1.00 97.06 231 ALA A O 1
ATOM 1808 N N . LEU A 1 232 ? 6.402 8.416 15.713 1.00 96.06 232 LEU A N 1
ATOM 1809 C CA . LEU A 1 232 ? 5.103 8.562 15.051 1.00 96.06 232 LEU A CA 1
ATOM 1810 C C . LEU A 1 232 ? 3.941 8.236 15.999 1.00 96.06 232 LEU A C 1
ATOM 1812 O O . LEU A 1 232 ? 2.992 9.010 16.080 1.00 96.06 232 LEU A O 1
ATOM 1816 N N . TYR A 1 233 ? 4.030 7.124 16.735 1.00 95.38 233 TYR A N 1
ATOM 1817 C CA . TYR A 1 233 ? 3.035 6.729 17.735 1.00 95.38 233 TYR A CA 1
ATOM 1818 C C . TYR A 1 233 ? 2.865 7.799 18.819 1.00 95.38 233 TYR A C 1
ATOM 1820 O O . TYR A 1 233 ? 1.747 8.219 19.101 1.00 95.38 233 TYR A O 1
ATOM 1828 N N . LYS A 1 234 ? 3.974 8.278 19.396 1.00 94.62 234 LYS A N 1
ATOM 1829 C CA . LYS A 1 234 ? 3.959 9.284 20.460 1.00 94.62 234 LYS A CA 1
ATOM 1830 C C . LYS A 1 234 ? 3.372 10.610 19.975 1.00 94.62 234 LYS A C 1
ATOM 1832 O O . LYS A 1 234 ? 2.478 11.133 20.625 1.00 94.62 234 LYS A O 1
ATOM 1837 N N . THR A 1 235 ? 3.816 11.105 18.819 1.00 93.25 235 THR A N 1
ATOM 1838 C CA . THR A 1 235 ? 3.271 12.330 18.219 1.00 93.25 235 THR A CA 1
ATOM 1839 C C . THR A 1 235 ? 1.775 12.198 17.945 1.00 93.25 235 THR A C 1
ATOM 1841 O O . THR A 1 235 ? 1.024 13.124 18.217 1.00 93.25 235 THR A O 1
ATOM 1844 N N . ALA A 1 236 ? 1.317 11.041 17.459 1.00 90.06 236 ALA A N 1
ATOM 1845 C CA . ALA A 1 236 ? -0.104 10.821 17.219 1.00 90.06 236 ALA A CA 1
ATOM 1846 C C . ALA A 1 236 ? -0.944 10.837 18.513 1.00 90.06 236 ALA A C 1
ATOM 1848 O O . ALA A 1 236 ? -2.083 11.294 18.468 1.00 90.06 236 ALA A O 1
ATOM 1849 N N . LEU A 1 237 ? -0.406 10.372 19.647 1.00 88.19 237 LEU A N 1
ATOM 1850 C CA . LEU A 1 237 ? -1.086 10.466 20.944 1.00 88.19 237 LEU A CA 1
ATOM 1851 C C . LEU A 1 237 ? -1.125 11.901 21.482 1.00 88.19 237 LEU A C 1
ATOM 1853 O O . LEU A 1 237 ? -2.185 12.356 21.896 1.00 88.19 237 LEU A O 1
ATOM 1857 N N . GLU A 1 238 ? 0.004 12.615 21.441 1.00 87.44 238 GLU A N 1
ATOM 1858 C CA . GLU A 1 238 ? 0.093 14.018 21.885 1.00 87.44 238 GLU A CA 1
ATOM 1859 C C . GLU A 1 238 ? -0.892 14.899 21.108 1.00 87.44 238 GLU A C 1
ATOM 1861 O O . GLU A 1 238 ? -1.642 15.684 21.681 1.00 87.44 238 GLU A O 1
ATOM 1866 N N . GLU A 1 239 ? -0.966 14.691 19.794 1.00 81.19 239 GLU A N 1
ATOM 1867 C CA . GLU A 1 239 ? -1.917 15.381 18.937 1.00 81.19 239 GLU A CA 1
ATOM 1868 C C . GLU A 1 239 ? -3.387 15.151 19.347 1.00 81.19 239 GLU A C 1
ATOM 1870 O O . GLU A 1 239 ? -4.210 16.040 19.131 1.00 81.19 239 GLU A O 1
ATOM 1875 N N . ASP A 1 240 ? -3.745 13.982 19.893 1.00 72.38 240 ASP A N 1
ATOM 1876 C CA . ASP A 1 240 ? -5.111 13.692 20.350 1.00 72.38 240 ASP A CA 1
ATOM 1877 C C . ASP A 1 240 ? -5.433 14.368 21.689 1.00 72.38 240 ASP A C 1
ATOM 1879 O O . ASP A 1 240 ? -6.561 14.831 21.868 1.00 72.38 240 ASP A O 1
ATOM 1883 N N . GLU A 1 241 ? -4.459 14.483 22.596 1.00 68.44 241 GLU A N 1
ATOM 1884 C CA . GLU A 1 241 ? -4.615 15.214 23.861 1.00 68.44 241 GLU A CA 1
ATOM 1885 C C . GLU A 1 241 ? -4.894 16.706 23.609 1.00 68.44 241 GLU A C 1
ATOM 1887 O O . GLU A 1 241 ? -5.833 17.261 24.184 1.00 68.44 241 GLU A O 1
ATOM 1892 N N . ASP A 1 242 ? -4.174 17.318 22.663 1.00 62.53 242 ASP A N 1
ATOM 1893 C CA . ASP A 1 242 ? -4.357 18.720 22.252 1.00 62.53 242 ASP A CA 1
ATOM 1894 C C . ASP A 1 242 ? -5.707 18.999 21.556 1.00 62.53 242 ASP A C 1
ATOM 1896 O O . ASP A 1 242 ? -6.099 20.154 21.399 1.00 62.53 242 ASP A O 1
ATOM 1900 N N . TYR A 1 243 ? -6.420 17.966 21.093 1.00 56.56 243 TYR A N 1
ATOM 1901 C CA . TYR A 1 243 ? -7.728 18.107 20.433 1.00 56.56 243 TYR A CA 1
ATOM 1902 C C . TYR A 1 243 ? -8.912 18.013 21.403 1.00 56.56 243 TYR A C 1
ATOM 1904 O O . TYR A 1 243 ? -10.012 18.463 21.080 1.00 56.56 243 TYR A O 1
ATOM 1912 N N . VAL A 1 244 ? -8.711 17.387 22.566 1.00 54.22 244 VAL A N 1
ATOM 1913 C CA . VAL A 1 244 ? -9.755 17.177 23.583 1.00 54.22 244 VAL A CA 1
ATOM 1914 C C . VAL A 1 244 ? -9.749 18.285 24.650 1.00 54.22 244 VAL A C 1
ATOM 1916 O O . VAL A 1 244 ? -10.764 18.462 25.328 1.00 54.22 244 VAL A O 1
ATOM 1919 N N . GLY A 1 245 ? -8.644 19.030 24.788 1.00 43.94 245 GLY A N 1
ATOM 1920 C CA . GLY A 1 245 ? -8.517 20.218 25.651 1.00 43.94 245 GLY A CA 1
ATOM 1921 C C . GLY A 1 245 ? -9.037 21.504 25.017 1.00 43.94 245 GLY A C 1
ATOM 1922 O O . GLY A 1 245 ? -9.601 22.325 25.778 1.00 43.94 245 GLY A O 1
#

Radius of gyration: 18.06 Å; Cα contacts (8 Å, |Δi|>4): 278; chains: 1; bounding box: 41×42×55 Å

pLDDT: mean 90.29, std 13.0, range [40.44, 98.75]

Nearest PDB structures (foldseek):
  8fkv-assembly1_NO  TM=7.903E-01  e=1.957E-07  Homo sapiens
  6emg-assembly2_B  TM=8.197E-01  e=1.508E-05  Thermochaetoides thermophila DSM 1495
  7ue2-assembly1_A  TM=2.603E-01  e=1.525E-01  synthetic construct
  5dlq-assembly1_B  TM=2.813E-01  e=1.671E+00  Mus musculus
  8evm-assembly1_A  TM=2.141E-01  e=7.886E+00  synthetic construct